Protein AF-A0A0G0TXP6-F1 (afdb_monomer_lite)

Structure (mmCIF, N/CA/C/O backbone):
data_AF-A0A0G0TXP6-F1
#
_entry.id   AF-A0A0G0TXP6-F1
#
loop_
_atom_site.group_PDB
_atom_site.id
_atom_site.type_symbol
_atom_site.label_atom_id
_atom_site.label_alt_id
_atom_site.label_comp_id
_atom_site.label_asym_id
_atom_site.label_entity_id
_atom_site.label_seq_id
_atom_site.pdbx_PDB_ins_code
_atom_site.Cartn_x
_atom_site.Cartn_y
_atom_site.Cartn_z
_atom_site.occupancy
_atom_site.B_iso_or_equiv
_atom_site.auth_seq_id
_atom_site.auth_comp_id
_atom_site.auth_asym_id
_atom_site.auth_atom_id
_atom_site.pdbx_PDB_model_num
ATOM 1 N N . MET A 1 1 ? 97.892 -0.824 -181.820 1.00 40.31 1 MET A N 1
ATOM 2 C CA . MET A 1 1 ? 96.928 0.173 -182.325 1.00 40.31 1 MET A CA 1
ATOM 3 C C . MET A 1 1 ? 97.590 1.520 -182.107 1.00 40.31 1 MET A C 1
ATOM 5 O O . MET A 1 1 ? 97.596 1.991 -180.980 1.00 40.31 1 MET A O 1
ATOM 9 N N . SER A 1 2 ? 98.533 1.865 -182.988 1.00 38.50 2 SER A N 1
ATOM 10 C CA . SER A 1 2 ? 98.312 2.563 -184.277 1.00 38.50 2 SER A CA 1
ATOM 11 C C . SER A 1 2 ? 97.991 4.028 -183.991 1.00 38.50 2 SER A C 1
ATOM 13 O O . SER A 1 2 ? 96.993 4.300 -183.338 1.00 38.50 2 SER A O 1
ATOM 15 N N . GLU A 1 3 ? 98.943 4.923 -184.270 1.00 36.84 3 GLU A N 1
ATOM 16 C CA . GLU A 1 3 ? 98.961 5.780 -185.484 1.00 36.84 3 GLU A CA 1
ATOM 17 C C . GLU A 1 3 ? 98.384 7.160 -185.105 1.00 36.84 3 GLU A C 1
ATOM 19 O O . GLU A 1 3 ? 97.475 7.235 -184.294 1.00 36.84 3 GLU A O 1
ATOM 24 N N . ASP A 1 4 ? 98.842 8.314 -185.573 1.00 36.94 4 ASP A N 1
ATOM 25 C CA . ASP A 1 4 ? 99.885 8.660 -186.525 1.00 36.94 4 ASP A CA 1
ATOM 26 C C . ASP A 1 4 ? 100.219 10.158 -186.353 1.00 36.94 4 ASP A C 1
ATOM 28 O O . ASP A 1 4 ? 99.432 10.915 -185.787 1.00 36.94 4 ASP A O 1
ATOM 32 N N . ASN A 1 5 ? 101.384 10.552 -186.869 1.00 37.25 5 ASN A N 1
ATOM 33 C CA . ASN A 1 5 ? 101.712 11.829 -187.524 1.00 37.25 5 ASN A CA 1
ATOM 34 C C . ASN A 1 5 ? 100.877 13.101 -187.231 1.00 37.25 5 ASN A C 1
ATOM 36 O O . ASN A 1 5 ? 99.706 13.194 -187.577 1.00 37.25 5 ASN A O 1
ATOM 40 N N . ASN A 1 6 ? 101.545 14.207 -186.888 1.00 37.03 6 ASN A N 1
ATOM 41 C CA . ASN A 1 6 ? 102.155 15.070 -187.911 1.00 37.03 6 ASN A CA 1
ATOM 42 C C . ASN A 1 6 ? 102.953 16.206 -187.246 1.00 37.03 6 ASN A C 1
ATOM 44 O O . ASN A 1 6 ? 102.451 16.948 -186.404 1.00 37.03 6 ASN A O 1
ATOM 48 N N . ASN A 1 7 ? 104.222 16.299 -187.625 1.00 46.62 7 ASN A N 1
ATOM 49 C CA . ASN A 1 7 ? 105.245 17.138 -187.026 1.00 46.62 7 ASN A CA 1
ATOM 50 C C . ASN A 1 7 ? 105.332 18.442 -187.830 1.00 46.62 7 ASN A C 1
ATOM 52 O O . ASN A 1 7 ? 105.858 18.458 -188.941 1.00 46.62 7 ASN A O 1
ATOM 56 N N . GLN A 1 8 ? 104.816 19.533 -187.275 1.00 41.03 8 GLN A N 1
ATOM 57 C CA . GLN A 1 8 ? 105.014 20.879 -187.797 1.00 41.03 8 GLN A CA 1
ATOM 58 C C . GLN A 1 8 ? 105.695 21.656 -186.678 1.00 41.03 8 GLN A C 1
ATOM 60 O O . GLN A 1 8 ? 105.033 22.086 -185.743 1.00 41.03 8 GLN A O 1
ATOM 65 N N . ILE A 1 9 ? 107.029 21.713 -186.725 1.00 43.25 9 ILE A N 1
ATOM 66 C CA . ILE A 1 9 ? 107.876 22.435 -185.771 1.00 43.25 9 ILE A CA 1
ATOM 67 C C . ILE A 1 9 ? 107.651 23.931 -186.021 1.00 43.25 9 ILE A C 1
ATOM 69 O O . ILE A 1 9 ? 108.098 24.427 -187.058 1.00 43.25 9 ILE A O 1
ATOM 73 N N . PRO A 1 10 ? 106.952 24.655 -185.132 1.00 48.12 10 PRO A N 1
ATOM 74 C CA . PRO A 1 10 ? 106.865 26.099 -185.200 1.00 48.12 10 PRO A CA 1
ATOM 75 C C . PRO A 1 10 ? 108.124 26.660 -184.537 1.00 48.12 10 PRO A C 1
ATOM 77 O O . PRO A 1 10 ? 108.568 26.179 -183.493 1.00 48.12 10 PRO A O 1
ATOM 80 N N . ASP A 1 11 ? 108.716 27.654 -185.180 1.00 45.41 11 ASP A N 1
ATOM 81 C CA . ASP A 1 11 ? 109.823 28.453 -184.671 1.00 45.41 11 ASP A CA 1
ATOM 82 C C . ASP A 1 11 ? 109.387 29.156 -183.370 1.00 45.41 11 ASP A C 1
ATOM 84 O O . ASP A 1 11 ? 108.748 30.207 -183.404 1.00 45.41 11 ASP A O 1
ATOM 88 N N . PHE A 1 12 ? 109.636 28.508 -182.223 1.00 48.38 12 PHE A N 1
ATOM 89 C CA . PHE A 1 12 ? 109.313 29.051 -180.906 1.00 48.38 12 PHE A CA 1
ATOM 90 C C . PHE A 1 12 ? 110.310 30.157 -180.564 1.00 48.38 12 PHE A C 1
ATOM 92 O O . PHE A 1 12 ? 111.502 29.917 -180.351 1.00 48.38 12 PHE A O 1
ATOM 99 N N . SER A 1 13 ? 109.790 31.376 -180.471 1.00 50.53 13 SER A N 1
ATOM 100 C CA . SER A 1 13 ? 110.533 32.571 -180.084 1.00 50.53 13 SER A CA 1
ATOM 101 C C . SER A 1 13 ? 111.200 32.383 -178.705 1.00 50.53 13 SER A C 1
ATOM 103 O O . SER A 1 13 ? 110.635 31.723 -177.825 1.00 50.53 13 SER A O 1
ATOM 105 N N . PRO A 1 14 ? 112.366 33.008 -178.436 1.00 59.50 14 PRO A N 1
ATOM 106 C CA . PRO A 1 14 ? 113.007 33.019 -177.115 1.00 59.50 14 PRO A CA 1
ATOM 107 C C . PRO A 1 14 ? 112.086 33.413 -175.939 1.00 59.50 14 PRO A C 1
ATOM 109 O O . PRO A 1 14 ? 112.389 33.082 -174.788 1.00 59.50 14 PRO A O 1
ATOM 112 N N . GLU A 1 15 ? 110.958 34.090 -176.190 1.00 57.31 15 GLU A N 1
ATOM 113 C CA . GLU A 1 15 ? 109.939 34.378 -175.169 1.00 57.31 15 GLU A CA 1
ATOM 114 C C . GLU A 1 15 ? 109.100 33.154 -174.757 1.00 57.31 15 GLU A C 1
ATOM 116 O O . GLU A 1 15 ? 108.779 32.996 -173.574 1.00 57.31 15 GLU A O 1
ATOM 121 N N . GLU A 1 16 ? 108.789 32.241 -175.677 1.00 56.91 16 GLU A N 1
ATOM 122 C CA . GLU A 1 16 ? 107.898 31.101 -175.419 1.00 56.91 16 GLU A CA 1
ATOM 123 C C . GLU A 1 16 ? 108.587 30.022 -174.564 1.00 56.91 16 GLU A C 1
ATOM 125 O O . GLU A 1 16 ? 107.994 29.483 -173.622 1.00 56.91 16 GLU A O 1
ATOM 130 N N . LEU A 1 17 ? 109.891 29.809 -174.773 1.00 56.53 17 LEU A N 1
ATOM 131 C CA . LEU A 1 17 ? 110.741 28.947 -173.935 1.00 56.53 17 LEU A CA 1
ATOM 132 C C . LEU A 1 17 ? 110.893 29.475 -172.496 1.00 56.53 17 LEU A C 1
ATOM 134 O O . LEU A 1 17 ? 110.995 28.694 -171.542 1.00 56.53 17 LEU A O 1
ATOM 138 N N . ARG A 1 18 ? 110.854 30.801 -172.305 1.00 60.97 18 ARG A N 1
ATOM 139 C CA . ARG A 1 18 ? 110.857 31.431 -170.972 1.00 60.97 18 ARG A CA 1
ATOM 140 C C . ARG A 1 18 ? 109.526 31.218 -170.244 1.00 60.97 18 ARG A C 1
ATOM 142 O O . ARG A 1 18 ? 109.523 31.001 -169.029 1.00 60.97 18 ARG A O 1
ATOM 149 N N . ASN A 1 19 ? 108.413 31.221 -170.978 1.00 67.69 19 ASN A N 1
ATOM 150 C CA . ASN A 1 19 ? 107.073 31.023 -170.430 1.00 67.69 19 ASN A CA 1
ATOM 151 C C . ASN A 1 19 ? 106.847 29.576 -169.947 1.00 67.69 19 ASN A C 1
ATOM 153 O O . ASN A 1 19 ? 106.379 29.367 -168.829 1.00 67.69 19 ASN A O 1
ATOM 157 N N . ILE A 1 20 ? 107.276 28.566 -170.711 1.00 65.94 20 ILE A N 1
ATOM 158 C CA . ILE A 1 20 ? 107.119 27.148 -170.323 1.00 65.94 20 ILE A CA 1
ATOM 159 C C . ILE A 1 20 ? 107.932 26.807 -169.066 1.00 65.94 20 ILE A C 1
ATOM 161 O O . ILE A 1 20 ? 107.426 26.157 -168.149 1.00 65.94 20 ILE A O 1
ATOM 165 N N . LYS A 1 21 ? 109.173 27.298 -168.955 1.00 66.25 21 LYS A N 1
ATOM 166 C CA . LYS A 1 21 ? 109.998 27.083 -167.752 1.00 66.25 21 LYS A CA 1
ATOM 167 C C . LYS A 1 21 ? 109.402 27.771 -166.516 1.00 66.25 21 LYS A C 1
ATOM 169 O O . LYS A 1 21 ? 109.478 27.235 -165.410 1.00 66.25 21 LYS A O 1
ATOM 174 N N . SER A 1 22 ? 108.764 28.927 -166.710 1.00 71.31 22 SER A N 1
ATOM 175 C CA . SER A 1 22 ? 107.988 29.619 -165.673 1.00 71.31 22 SER A CA 1
ATOM 176 C C . SER A 1 22 ? 106.759 28.806 -165.242 1.00 71.31 22 SER A C 1
ATOM 178 O O . SER A 1 22 ? 106.511 28.658 -164.046 1.00 71.31 22 SER A O 1
ATOM 180 N N . GLN A 1 23 ? 106.034 28.202 -166.190 1.00 70.94 23 GLN A N 1
ATOM 181 C CA . GLN A 1 23 ? 104.882 27.339 -165.905 1.00 70.94 23 GLN A CA 1
ATOM 182 C C . GLN A 1 23 ? 105.269 26.052 -165.163 1.00 70.94 23 GLN A C 1
ATOM 184 O O . GLN A 1 23 ? 104.605 25.695 -164.194 1.00 70.94 23 GLN A O 1
ATOM 189 N N . TYR A 1 24 ? 106.371 25.393 -165.538 1.00 75.69 24 TYR A N 1
ATOM 190 C CA . TYR A 1 24 ? 106.866 24.204 -164.833 1.00 75.69 24 TYR A CA 1
ATOM 191 C C . TYR A 1 24 ? 107.266 24.515 -163.385 1.00 75.69 24 TYR A C 1
ATOM 193 O O . TYR A 1 24 ? 106.887 23.796 -162.462 1.00 75.69 24 TYR A O 1
ATOM 201 N N . ASN A 1 25 ? 107.982 25.622 -163.161 1.00 72.25 25 ASN A N 1
ATOM 202 C CA . ASN A 1 25 ? 108.355 26.033 -161.807 1.00 72.25 25 ASN A CA 1
ATOM 203 C C . ASN A 1 25 ? 107.128 26.404 -160.961 1.00 72.25 25 ASN A C 1
ATOM 205 O O . ASN A 1 25 ? 107.095 26.074 -159.778 1.00 72.25 25 ASN A O 1
ATOM 209 N N . LYS A 1 26 ? 106.091 27.009 -161.562 1.00 74.38 26 LYS A N 1
ATOM 210 C CA . LYS A 1 26 ? 104.794 27.221 -160.897 1.00 74.38 26 LYS A CA 1
ATOM 211 C C . LYS A 1 26 ? 104.100 25.901 -160.558 1.00 74.38 26 LYS A C 1
ATOM 213 O O . LYS A 1 26 ? 103.610 25.755 -159.447 1.00 74.38 26 LYS A O 1
ATOM 218 N N . ALA A 1 27 ? 104.076 24.936 -161.477 1.00 72.44 27 ALA A N 1
ATOM 219 C CA . ALA A 1 27 ? 103.464 23.629 -161.239 1.00 72.44 27 ALA A CA 1
ATOM 220 C C . ALA A 1 27 ? 104.184 22.848 -160.126 1.00 72.44 27 ALA A C 1
ATOM 222 O O . ALA A 1 27 ? 103.530 22.239 -159.282 1.00 72.44 27 ALA A O 1
ATOM 223 N N . LYS A 1 28 ? 105.520 22.916 -160.073 1.00 75.56 28 LYS A N 1
ATOM 224 C CA . LYS A 1 28 ? 106.319 22.302 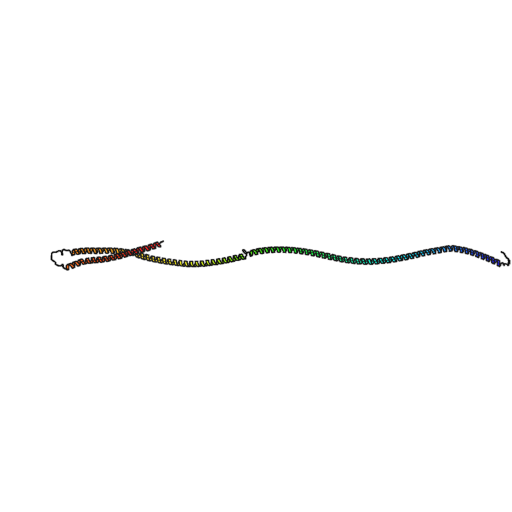-159.005 1.00 75.56 28 LYS A CA 1
ATOM 225 C C . LYS A 1 28 ? 106.055 22.947 -157.639 1.00 75.56 28 LYS A C 1
ATOM 227 O O . LYS A 1 28 ? 105.837 22.225 -156.672 1.00 75.56 28 LYS A O 1
ATOM 232 N N . ASP A 1 29 ? 106.015 24.278 -157.573 1.00 79.19 29 ASP A N 1
ATOM 233 C CA . ASP A 1 29 ? 105.664 25.025 -156.354 1.00 79.19 29 ASP A CA 1
ATOM 234 C C . ASP A 1 29 ? 104.233 24.705 -155.882 1.00 79.19 29 ASP A C 1
ATOM 236 O O . ASP A 1 29 ? 103.984 24.526 -154.691 1.00 79.19 29 ASP A O 1
ATOM 240 N N . ILE A 1 30 ? 103.288 24.543 -156.814 1.00 77.12 30 ILE A N 1
ATOM 241 C CA . ILE A 1 30 ? 101.925 24.092 -156.506 1.00 77.12 30 ILE A CA 1
ATOM 242 C C . ILE A 1 30 ? 101.933 22.668 -155.936 1.00 77.12 30 ILE A C 1
ATOM 244 O O . ILE A 1 30 ? 101.259 22.420 -154.940 1.00 77.12 30 ILE A O 1
ATOM 248 N N . LEU A 1 31 ? 102.697 21.739 -156.515 1.00 77.50 31 LEU A N 1
ATOM 249 C CA . LEU A 1 31 ? 102.767 20.357 -156.035 1.00 77.50 31 LEU A CA 1
ATOM 250 C C . LEU A 1 31 ? 103.407 20.256 -154.641 1.00 77.50 31 LEU A C 1
ATOM 252 O O . LEU A 1 31 ? 102.919 19.508 -153.793 1.00 77.50 31 LEU A O 1
ATOM 256 N N . GLU A 1 32 ? 104.455 21.039 -154.372 1.00 75.62 32 GLU A N 1
ATOM 257 C CA . GLU A 1 32 ? 105.038 21.160 -153.029 1.00 75.62 32 GLU A CA 1
ATOM 258 C C . GLU A 1 32 ? 104.031 21.754 -152.036 1.00 75.62 32 GLU A C 1
ATOM 260 O O . GLU A 1 32 ? 103.878 21.227 -150.933 1.00 75.62 32 GLU A O 1
ATOM 265 N N . LYS A 1 33 ? 103.270 22.782 -152.432 1.00 81.25 33 LYS A N 1
ATOM 266 C CA . LYS A 1 33 ? 102.189 23.347 -151.607 1.00 81.25 33 LYS A CA 1
ATOM 267 C C . LYS A 1 33 ? 101.068 22.348 -151.341 1.00 81.25 33 LYS A C 1
ATOM 269 O O . LYS A 1 33 ? 100.587 22.294 -150.213 1.00 81.25 33 LYS A O 1
ATOM 274 N N . ILE A 1 34 ? 100.671 21.553 -152.335 1.00 78.62 34 ILE A N 1
ATOM 275 C CA . ILE A 1 34 ? 99.664 20.490 -152.191 1.00 78.62 34 ILE A CA 1
ATOM 276 C C . ILE A 1 34 ? 100.171 19.418 -151.229 1.00 78.62 34 ILE A C 1
ATOM 278 O O . ILE A 1 34 ? 99.451 19.039 -150.312 1.00 78.62 34 ILE A O 1
ATOM 282 N N . SER A 1 35 ? 101.423 18.989 -151.376 1.00 76.81 35 SER A N 1
ATOM 283 C CA . SER A 1 35 ? 102.026 17.981 -150.498 1.00 76.81 35 SER A CA 1
ATOM 284 C C . SER A 1 35 ? 102.134 18.493 -149.056 1.00 76.81 35 SER A C 1
ATOM 286 O O . SER A 1 35 ? 101.772 17.796 -148.111 1.00 76.81 35 SER A O 1
ATOM 288 N N . ALA A 1 36 ? 102.541 19.752 -148.866 1.00 77.94 36 ALA A N 1
ATOM 289 C CA . ALA A 1 36 ? 102.579 20.393 -147.553 1.00 77.94 36 ALA A CA 1
ATOM 290 C C . ALA A 1 36 ? 101.176 20.585 -146.944 1.00 77.94 36 ALA A C 1
ATOM 292 O O . ALA A 1 36 ? 101.003 20.461 -145.730 1.00 77.94 36 ALA A O 1
ATOM 293 N N . LEU A 1 37 ? 100.167 20.879 -147.769 1.00 80.50 37 LEU A N 1
ATOM 294 C CA . LEU A 1 37 ? 98.765 20.946 -147.356 1.00 80.50 37 LEU A CA 1
ATOM 295 C C . LEU A 1 37 ? 98.222 19.574 -146.970 1.00 80.50 37 LEU A C 1
ATOM 297 O O . LEU A 1 37 ? 97.498 19.490 -145.986 1.00 80.50 37 LEU A O 1
ATOM 301 N N . GLN A 1 38 ? 98.594 18.517 -147.689 1.00 82.69 38 GLN A N 1
ATOM 302 C CA . GLN A 1 38 ? 98.189 17.154 -147.375 1.00 82.69 38 GLN A CA 1
ATOM 303 C C . GLN A 1 38 ? 98.774 16.702 -146.036 1.00 82.69 38 GLN A C 1
ATOM 305 O O . GLN A 1 38 ? 98.028 16.240 -145.180 1.00 82.69 38 GLN A O 1
ATOM 310 N N . VAL A 1 39 ? 100.060 16.961 -145.786 1.00 82.50 39 VAL A N 1
ATOM 311 C CA . VAL A 1 39 ? 100.676 16.700 -144.474 1.00 82.50 39 VAL A CA 1
ATOM 312 C C . VAL A 1 39 ? 99.982 17.504 -143.366 1.00 82.50 39 VAL A C 1
ATOM 314 O O . VAL A 1 39 ? 99.698 16.971 -142.296 1.00 82.50 39 VAL A O 1
ATOM 317 N N . LYS A 1 40 ? 99.653 18.782 -143.609 1.00 82.44 40 LYS A N 1
ATOM 318 C CA . LYS A 1 40 ? 98.886 19.600 -142.649 1.00 82.44 40 LYS A CA 1
ATOM 319 C C . LYS A 1 40 ? 97.468 19.077 -142.433 1.00 82.44 40 LYS A C 1
ATOM 321 O O . LYS A 1 40 ? 96.980 19.133 -141.307 1.00 82.44 40 LYS A O 1
ATOM 326 N N . PHE A 1 41 ? 96.808 18.586 -143.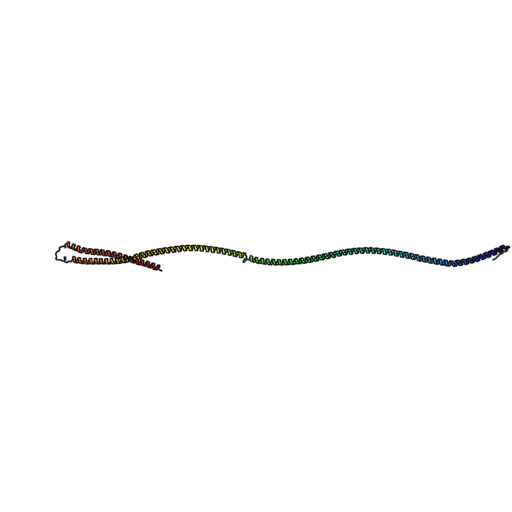475 1.00 82.69 41 PHE A N 1
ATOM 327 C CA . PHE A 1 41 ? 95.477 17.998 -143.396 1.00 82.69 41 PHE A CA 1
ATOM 328 C C . PHE A 1 41 ? 95.510 16.704 -142.586 1.00 82.69 41 PHE A C 1
ATOM 330 O O . PHE A 1 41 ? 94.736 16.575 -141.647 1.00 82.69 41 PHE A O 1
ATOM 337 N N . GLU A 1 42 ? 96.457 15.809 -142.862 1.00 82.44 42 GLU A N 1
ATOM 338 C CA . GLU A 1 42 ? 96.653 14.565 -142.113 1.00 82.44 42 GLU A CA 1
ATOM 339 C C . GLU A 1 42 ? 97.013 14.843 -140.645 1.00 82.44 42 GLU A C 1
ATOM 341 O O . GLU A 1 42 ? 96.436 14.232 -139.750 1.00 82.44 42 GLU A O 1
ATOM 346 N N . ALA A 1 43 ? 97.867 15.834 -140.361 1.00 81.62 43 ALA A N 1
ATOM 347 C CA . ALA A 1 43 ? 98.165 16.268 -138.991 1.00 81.62 43 ALA A CA 1
ATOM 348 C C . ALA A 1 43 ? 96.938 16.877 -138.280 1.00 81.62 43 ALA A C 1
ATOM 350 O O . ALA A 1 43 ? 96.706 16.646 -137.090 1.00 81.62 43 ALA A O 1
ATOM 351 N N . THR A 1 44 ? 96.111 17.633 -139.005 1.00 80.69 44 THR A N 1
ATOM 352 C CA . THR A 1 44 ? 94.852 18.179 -138.474 1.00 80.69 44 THR A CA 1
ATOM 353 C C . THR A 1 44 ? 93.837 17.061 -138.232 1.00 80.69 44 THR A C 1
ATOM 355 O O . THR A 1 44 ? 93.176 17.036 -137.201 1.00 80.69 44 THR A O 1
ATOM 358 N N . GLN A 1 45 ? 93.748 16.081 -139.127 1.00 83.19 45 GLN A N 1
ATOM 359 C CA . GLN A 1 45 ? 92.872 14.923 -138.987 1.00 83.19 45 GLN A CA 1
ATOM 360 C C . GLN A 1 45 ? 93.307 14.043 -137.807 1.00 83.19 45 GLN A C 1
ATOM 362 O O . GLN A 1 45 ? 92.475 13.673 -136.980 1.00 83.19 45 GLN A O 1
ATOM 367 N N . ALA A 1 46 ? 94.612 13.803 -137.657 1.00 80.75 46 ALA A N 1
ATOM 368 C CA . ALA A 1 46 ? 95.197 13.063 -136.541 1.00 80.75 46 ALA A CA 1
ATOM 369 C C . ALA A 1 46 ? 94.970 13.741 -135.177 1.00 80.75 46 ALA A C 1
ATOM 371 O O . ALA A 1 46 ? 94.923 13.057 -134.159 1.00 80.75 46 ALA A O 1
ATOM 372 N N . THR A 1 47 ? 94.791 15.067 -135.138 1.00 83.44 47 THR A N 1
ATOM 373 C CA . THR A 1 47 ? 94.438 15.808 -133.910 1.00 83.44 47 THR A CA 1
ATOM 374 C C . THR A 1 47 ? 92.928 15.954 -133.699 1.00 83.44 47 THR A C 1
ATOM 376 O O . THR A 1 47 ? 92.483 16.109 -132.560 1.00 83.44 47 THR A O 1
ATOM 379 N N . LEU A 1 48 ? 92.122 15.871 -134.761 1.00 84.06 48 LEU A N 1
ATOM 380 C CA . LEU A 1 48 ? 90.664 15.989 -134.695 1.00 84.06 48 LEU A CA 1
ATOM 381 C C . LEU A 1 48 ? 89.987 14.691 -134.237 1.00 84.06 48 LEU A C 1
ATOM 383 O O . LEU A 1 48 ? 89.087 14.749 -133.405 1.00 84.06 48 LEU A O 1
ATOM 387 N N . VAL A 1 49 ? 90.442 13.531 -134.720 1.00 83.44 49 VAL A N 1
ATOM 388 C CA . VAL A 1 49 ? 89.913 12.210 -134.323 1.00 83.44 49 VAL A CA 1
ATOM 389 C C . VAL A 1 49 ? 89.944 11.984 -132.799 1.00 83.44 49 VAL A C 1
ATOM 391 O O . VAL A 1 49 ? 88.903 11.652 -132.234 1.00 83.44 49 VAL A O 1
ATOM 394 N N . PRO A 1 50 ? 91.061 12.206 -132.074 1.00 85.44 50 PRO A N 1
ATOM 395 C CA . PRO A 1 50 ? 91.070 12.044 -130.620 1.00 85.44 50 PRO A CA 1
ATOM 396 C C . PRO A 1 50 ? 90.156 13.051 -129.908 1.00 85.44 50 PRO A C 1
ATOM 398 O O . PRO A 1 50 ? 89.515 12.683 -128.927 1.00 85.44 50 PRO A O 1
ATOM 401 N N . LYS A 1 51 ? 90.019 14.282 -130.426 1.00 86.38 51 LYS A N 1
ATOM 402 C CA . LYS A 1 51 ? 89.062 15.270 -129.899 1.00 86.38 51 LYS A CA 1
ATOM 403 C C . LYS A 1 51 ? 87.608 14.841 -130.114 1.00 86.38 51 LYS A C 1
ATOM 405 O O . LYS A 1 51 ? 86.784 15.063 -129.235 1.00 86.38 51 LYS A O 1
ATOM 410 N N . GLN A 1 52 ? 87.283 14.222 -131.250 1.00 84.69 52 GLN A N 1
ATOM 411 C CA . GLN A 1 52 ? 85.952 13.657 -131.503 1.00 84.69 52 GLN A CA 1
ATOM 412 C C . GLN A 1 52 ? 85.639 12.519 -130.527 1.00 84.69 52 GLN A C 1
ATOM 414 O O . GLN A 1 52 ? 84.579 12.536 -129.908 1.00 84.69 52 GLN A O 1
ATOM 419 N N . ASN A 1 53 ? 86.588 11.603 -130.312 1.00 87.00 53 ASN A N 1
ATOM 420 C CA . ASN A 1 53 ? 86.438 10.517 -129.339 1.00 87.00 53 ASN A CA 1
ATOM 421 C C . ASN A 1 53 ? 86.279 11.047 -127.901 1.00 87.00 53 ASN A C 1
ATOM 423 O O . ASN A 1 53 ? 85.503 10.505 -127.117 1.00 87.00 53 ASN A O 1
ATOM 427 N N . GLU A 1 54 ? 86.992 12.118 -127.542 1.00 87.25 54 GLU A N 1
ATOM 428 C CA . GLU A 1 54 ? 86.868 12.772 -126.235 1.00 87.25 54 GLU A CA 1
ATOM 429 C C . GLU A 1 54 ? 85.496 13.444 -126.061 1.00 87.25 54 GLU A C 1
ATOM 431 O O . GLU A 1 54 ? 84.864 13.281 -125.019 1.00 87.25 54 GLU A O 1
ATOM 436 N N . ILE A 1 55 ? 84.989 14.127 -127.095 1.00 87.62 55 ILE A N 1
ATOM 437 C CA . ILE A 1 55 ? 83.636 14.708 -127.102 1.00 87.62 55 ILE A CA 1
ATOM 438 C C . ILE A 1 55 ? 82.569 13.617 -126.971 1.00 87.62 55 ILE A C 1
ATOM 440 O O . ILE A 1 55 ? 81.616 13.787 -126.212 1.00 87.62 55 ILE A O 1
ATOM 444 N N . GLU A 1 56 ? 82.719 12.496 -127.675 1.00 88.88 56 GLU A N 1
ATOM 445 C CA . GLU A 1 56 ? 81.787 11.371 -127.584 1.00 88.88 56 GLU A CA 1
ATOM 446 C C . GLU A 1 56 ? 81.801 10.742 -126.187 1.00 88.88 56 GLU A C 1
ATOM 448 O O . GLU A 1 56 ? 80.741 10.506 -125.605 1.00 88.88 56 GLU A O 1
ATOM 453 N N . LYS A 1 57 ? 82.989 10.573 -125.592 1.00 90.81 57 LYS A N 1
ATOM 454 C CA . LYS A 1 57 ? 83.131 10.128 -124.202 1.00 90.81 57 LYS A CA 1
ATOM 455 C C . LYS A 1 57 ? 82.437 11.085 -123.230 1.00 90.81 57 LYS A C 1
ATOM 457 O O . LYS A 1 57 ? 81.638 10.639 -122.416 1.00 90.81 57 LYS A O 1
ATOM 462 N N . ILE A 1 58 ? 82.678 12.392 -123.350 1.00 91.31 58 ILE A N 1
ATOM 463 C CA . ILE A 1 58 ? 82.018 13.412 -122.519 1.00 91.31 58 ILE A CA 1
ATOM 464 C C . ILE A 1 58 ? 80.497 13.372 -122.709 1.00 91.31 58 ILE A C 1
ATOM 466 O O . ILE A 1 58 ? 79.755 13.494 -121.737 1.00 91.31 58 ILE A O 1
ATOM 470 N N . SER A 1 59 ? 80.016 13.193 -123.942 1.00 90.62 59 SER A N 1
ATOM 471 C CA . SER A 1 59 ? 78.585 13.093 -124.237 1.00 90.62 59 SER A CA 1
ATOM 472 C C . SER A 1 59 ? 77.953 11.866 -123.578 1.00 90.62 59 SER A C 1
ATOM 474 O O . SER A 1 59 ? 76.865 11.971 -123.008 1.00 90.62 59 SER A O 1
ATOM 476 N N . ASN A 1 60 ? 78.643 10.726 -123.605 1.00 92.00 60 ASN A N 1
ATOM 477 C CA . ASN A 1 60 ? 78.185 9.500 -122.961 1.00 92.00 60 ASN A CA 1
ATOM 478 C C . ASN A 1 60 ? 78.193 9.627 -121.430 1.00 92.00 60 ASN A C 1
ATOM 480 O O . ASN A 1 60 ? 77.163 9.356 -120.814 1.00 92.00 60 ASN A O 1
ATOM 484 N N . ASP A 1 61 ? 79.263 10.160 -120.831 1.00 93.38 61 ASP A N 1
ATOM 485 C CA . ASP A 1 61 ? 79.328 10.456 -119.391 1.00 93.38 61 ASP A CA 1
ATOM 486 C C . ASP A 1 61 ? 78.219 11.440 -118.970 1.00 93.38 61 ASP A C 1
ATOM 488 O O . ASP A 1 61 ? 77.610 11.298 -117.910 1.00 93.38 61 ASP A O 1
ATOM 492 N N . ALA A 1 62 ? 77.922 12.448 -119.798 1.00 92.00 62 ALA A N 1
ATOM 493 C CA . ALA A 1 62 ? 76.854 13.408 -119.534 1.00 92.00 62 ALA A CA 1
ATOM 494 C C . ALA A 1 62 ? 75.464 12.757 -119.584 1.00 92.00 62 ALA A C 1
ATOM 496 O O . ALA A 1 62 ? 74.625 13.071 -118.741 1.00 92.00 62 ALA A O 1
ATOM 497 N N . ARG A 1 63 ? 75.216 11.837 -120.529 1.00 92.25 63 ARG A N 1
ATOM 498 C CA . ARG A 1 63 ? 73.965 11.059 -120.586 1.00 92.25 63 ARG A CA 1
ATOM 499 C C . ARG A 1 63 ? 73.813 10.142 -119.379 1.00 92.25 63 ARG A C 1
ATOM 501 O O . ARG A 1 63 ? 72.724 10.071 -118.820 1.00 92.25 63 ARG A O 1
ATOM 508 N N . GLU A 1 64 ? 74.886 9.476 -118.961 1.00 93.38 64 GLU A N 1
ATOM 509 C CA . GLU A 1 64 ? 74.870 8.627 -117.768 1.00 93.38 64 GLU A CA 1
ATOM 510 C C . GLU A 1 64 ? 74.574 9.456 -116.512 1.00 93.38 64 GLU A C 1
ATOM 512 O O . GLU A 1 64 ? 73.667 9.123 -115.750 1.00 93.38 64 GLU A O 1
ATOM 517 N N . ARG A 1 65 ? 75.253 10.599 -116.345 1.00 93.81 65 ARG A N 1
ATOM 518 C CA . ARG A 1 65 ? 74.985 11.549 -115.252 1.00 93.81 65 ARG A CA 1
ATOM 519 C C . ARG A 1 65 ? 73.564 12.106 -115.289 1.00 93.81 65 ARG A C 1
ATOM 521 O O . ARG A 1 65 ? 72.958 12.282 -114.240 1.00 93.81 65 ARG A O 1
ATOM 528 N N . LEU A 1 66 ? 73.014 12.384 -116.470 1.00 94.31 66 LEU A N 1
ATOM 529 C CA . LEU A 1 66 ? 71.614 12.792 -116.605 1.00 94.31 66 LEU A CA 1
ATOM 530 C C . LEU A 1 66 ? 70.680 11.678 -116.110 1.00 94.31 66 LEU A C 1
ATOM 532 O O . LEU A 1 66 ? 69.740 11.955 -115.371 1.00 94.31 66 LEU A O 1
ATOM 536 N N . GLY A 1 67 ? 70.967 10.424 -116.472 1.00 93.12 67 GLY A N 1
ATOM 537 C CA . GLY A 1 67 ? 70.225 9.258 -115.999 1.00 93.12 67 GLY A CA 1
ATOM 538 C C . GLY A 1 67 ? 70.271 9.106 -114.477 1.00 93.12 67 GLY A C 1
ATOM 539 O O . GLY A 1 67 ? 69.232 8.899 -113.853 1.00 93.12 67 GLY A O 1
ATOM 540 N N . THR A 1 68 ? 71.44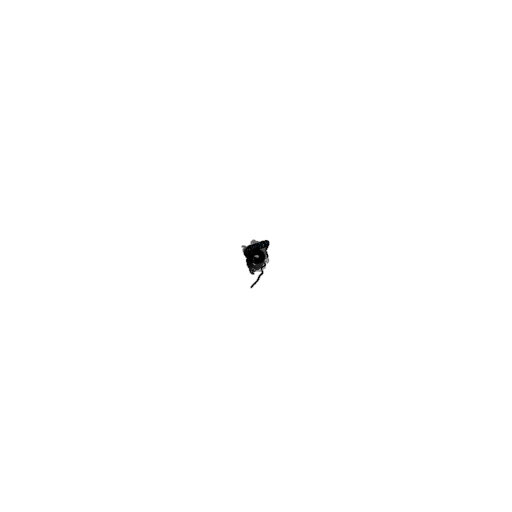3 9.271 -113.854 1.00 94.81 68 THR A N 1
ATOM 541 C CA . THR A 1 68 ? 71.562 9.211 -112.386 1.00 94.81 68 THR A CA 1
ATOM 542 C C . THR A 1 68 ? 70.857 10.376 -111.694 1.00 94.81 68 THR A C 1
ATOM 544 O O . THR A 1 68 ? 70.222 10.161 -110.663 1.00 94.81 68 THR A O 1
ATOM 547 N N . ILE A 1 69 ? 70.896 11.583 -112.268 1.00 94.62 69 ILE A N 1
ATOM 548 C CA . ILE A 1 69 ? 70.155 12.749 -111.763 1.00 94.62 69 ILE A CA 1
ATOM 549 C C . ILE A 1 69 ? 68.643 12.518 -111.848 1.00 94.62 69 ILE A C 1
ATOM 551 O O . ILE A 1 69 ? 67.934 12.823 -110.890 1.00 94.62 69 ILE A O 1
ATOM 555 N N . GLU A 1 70 ? 68.135 11.970 -112.955 1.00 93.62 70 GLU A N 1
ATOM 556 C CA . GLU A 1 70 ? 66.699 11.713 -113.104 1.00 93.62 70 GLU A CA 1
ATOM 557 C C . GLU A 1 70 ? 66.226 10.616 -112.140 1.00 93.62 70 GLU A C 1
ATOM 559 O O . GLU A 1 70 ? 65.178 10.762 -111.511 1.00 93.62 70 GLU A O 1
ATOM 564 N N . ASN A 1 71 ? 67.032 9.570 -111.930 1.00 94.62 71 ASN A N 1
ATOM 565 C CA . ASN A 1 71 ? 66.758 8.560 -110.905 1.00 94.62 71 ASN A CA 1
ATOM 566 C C . ASN A 1 71 ? 66.742 9.178 -109.498 1.00 94.62 71 ASN A C 1
ATOM 568 O O . ASN A 1 71 ? 65.765 9.012 -108.777 1.00 94.62 71 ASN A O 1
ATOM 572 N N . ALA A 1 72 ? 67.751 9.979 -109.137 1.00 94.38 72 ALA A N 1
ATOM 573 C CA . ALA A 1 72 ? 67.805 10.653 -107.837 1.00 94.38 72 ALA A CA 1
ATOM 574 C C . ALA A 1 72 ? 66.629 11.623 -107.619 1.00 94.38 72 ALA A C 1
ATOM 576 O O . ALA A 1 72 ? 66.120 11.761 -106.506 1.00 94.38 72 ALA A O 1
ATOM 577 N N . LYS A 1 73 ? 66.166 12.294 -108.680 1.00 95.00 73 LYS A N 1
ATOM 578 C CA . LYS A 1 73 ? 64.967 13.140 -108.656 1.00 95.00 73 LYS A CA 1
ATOM 579 C C . LYS A 1 73 ? 63.705 12.314 -108.395 1.00 95.00 73 LYS A C 1
ATOM 581 O O . LYS A 1 73 ? 62.881 12.736 -107.585 1.00 95.00 73 LYS A O 1
ATOM 586 N N . ASN A 1 74 ? 63.564 11.155 -109.038 1.00 95.00 74 ASN A N 1
ATOM 587 C CA . ASN A 1 74 ? 62.436 10.245 -108.820 1.00 95.00 74 ASN A CA 1
ATOM 588 C C . ASN A 1 74 ? 62.450 9.640 -107.403 1.00 95.00 74 ASN A C 1
ATOM 590 O O . ASN A 1 74 ? 61.409 9.608 -106.741 1.00 95.00 74 ASN A O 1
ATOM 594 N N . ASP A 1 75 ? 63.620 9.242 -106.900 1.00 95.50 75 ASP A N 1
ATOM 595 C CA . ASP A 1 75 ? 63.793 8.745 -105.529 1.00 95.50 75 ASP A CA 1
ATOM 596 C C . ASP A 1 75 ? 63.458 9.834 -104.501 1.00 95.50 75 ASP A C 1
ATOM 598 O O . ASP A 1 75 ? 62.714 9.596 -103.551 1.00 95.50 75 ASP A O 1
ATOM 602 N N . SER A 1 76 ? 63.933 11.064 -104.725 1.00 95.38 76 SER A N 1
ATOM 603 C CA . SER A 1 76 ? 63.614 12.219 -103.879 1.00 95.38 76 SER A CA 1
ATOM 604 C C . SER A 1 76 ? 62.116 12.535 -103.882 1.00 95.38 76 SER A C 1
ATOM 606 O O . SER A 1 76 ? 61.530 12.763 -102.824 1.00 95.38 76 SER A O 1
ATOM 608 N N . ALA A 1 77 ? 61.456 12.478 -105.045 1.00 95.00 77 ALA A N 1
ATOM 609 C CA . ALA A 1 77 ? 60.007 12.649 -105.138 1.00 95.00 77 ALA A CA 1
ATOM 610 C C . ALA A 1 77 ? 59.248 11.573 -104.339 1.00 95.00 77 ALA A C 1
ATOM 612 O O . ALA A 1 77 ? 58.286 11.894 -103.638 1.00 95.00 77 ALA A O 1
ATOM 613 N N . THR A 1 78 ? 59.714 10.322 -104.393 1.00 95.88 78 THR A N 1
ATOM 614 C CA . THR A 1 78 ? 59.156 9.206 -103.613 1.00 95.88 78 THR A CA 1
ATOM 615 C C . THR A 1 78 ? 59.342 9.436 -102.113 1.00 95.88 78 THR A C 1
ATOM 617 O O . THR A 1 78 ? 58.376 9.381 -101.354 1.00 95.88 78 THR A O 1
ATOM 620 N N . PHE A 1 79 ? 60.550 9.798 -101.683 1.00 96.00 79 PHE A N 1
ATOM 621 C CA . PHE A 1 79 ? 60.857 10.092 -100.283 1.00 96.00 79 PHE A CA 1
ATOM 622 C C . PHE A 1 79 ? 60.031 11.266 -99.729 1.00 96.00 79 PHE A C 1
ATOM 624 O O . PHE A 1 79 ? 59.509 11.200 -98.617 1.00 96.00 79 PHE A O 1
ATOM 631 N N . VAL A 1 80 ? 59.841 12.332 -100.515 1.00 96.06 80 VAL A N 1
ATOM 632 C CA . VAL A 1 80 ? 58.973 13.463 -100.143 1.00 96.06 80 VAL A CA 1
ATOM 633 C C . VAL A 1 80 ? 57.517 13.017 -99.978 1.00 96.06 80 VAL A C 1
ATOM 635 O O . VAL A 1 80 ? 56.847 13.454 -99.039 1.00 96.06 80 VAL A O 1
ATOM 638 N N . ALA A 1 81 ? 57.020 12.134 -100.849 1.00 95.44 81 ALA A N 1
ATOM 639 C CA . ALA A 1 81 ? 55.676 11.578 -100.720 1.00 95.44 81 ALA A CA 1
ATOM 640 C C . ALA A 1 81 ? 55.524 10.734 -99.440 1.00 95.44 81 ALA A C 1
ATOM 642 O O . ALA A 1 81 ? 54.527 10.875 -98.727 1.00 95.44 81 ALA A O 1
ATOM 643 N N . GLU A 1 82 ? 56.528 9.920 -99.097 1.00 96.88 82 GLU A N 1
ATOM 644 C CA . GLU A 1 82 ? 56.556 9.154 -97.845 1.00 96.88 82 GLU A CA 1
ATOM 645 C C . GLU A 1 82 ? 56.579 10.059 -96.608 1.00 96.88 82 GLU A C 1
ATOM 647 O O . GLU A 1 82 ? 55.798 9.840 -95.679 1.00 96.88 82 GLU A O 1
ATOM 652 N N . ILE A 1 83 ? 57.410 11.112 -96.607 1.00 96.56 83 ILE A N 1
ATOM 653 C CA . ILE A 1 83 ? 57.436 12.119 -95.535 1.00 96.56 83 ILE A CA 1
ATOM 654 C C . ILE A 1 83 ? 56.056 12.743 -95.362 1.00 96.56 83 ILE A C 1
ATOM 656 O O . ILE A 1 83 ? 55.576 12.852 -94.234 1.00 96.56 83 ILE A O 1
ATOM 660 N N . LYS A 1 84 ? 55.402 13.135 -96.460 1.00 96.44 84 LYS A N 1
ATOM 661 C CA . LYS A 1 84 ? 54.072 13.746 -96.409 1.00 96.44 84 LYS A CA 1
ATOM 662 C C . LYS A 1 84 ? 53.041 12.792 -95.801 1.00 96.44 84 LYS A C 1
ATOM 664 O O . LYS A 1 84 ? 52.329 13.180 -94.881 1.00 96.44 84 LYS A O 1
ATOM 669 N N . SER A 1 85 ? 53.025 11.535 -96.244 1.00 96.56 85 SER A N 1
ATOM 670 C CA . SER A 1 85 ? 52.160 10.493 -95.675 1.00 96.56 85 SER A CA 1
ATOM 671 C C . SER A 1 85 ? 52.431 10.275 -94.178 1.00 96.56 85 SER A C 1
ATOM 673 O O . SER A 1 85 ? 51.503 10.167 -93.376 1.00 96.56 85 SER A O 1
ATOM 675 N N . ASN A 1 86 ? 53.698 10.233 -93.762 1.00 96.62 86 ASN A N 1
ATOM 676 C CA . ASN A 1 86 ? 54.053 10.056 -92.354 1.00 96.62 86 ASN A CA 1
ATOM 677 C C . ASN A 1 86 ? 53.685 11.279 -91.502 1.00 96.62 86 ASN A C 1
ATOM 679 O O . ASN A 1 86 ? 53.254 11.110 -90.362 1.00 96.62 86 ASN A O 1
ATOM 683 N N . LEU A 1 87 ? 53.795 12.491 -92.052 1.00 96.38 87 LEU A N 1
ATOM 684 C CA . LEU A 1 87 ? 53.349 13.719 -91.399 1.00 96.38 87 LEU A CA 1
ATOM 685 C C . LEU A 1 87 ? 51.831 13.709 -91.176 1.00 96.38 87 LEU A C 1
ATOM 687 O O . LEU A 1 87 ? 51.380 14.013 -90.074 1.00 96.38 87 LEU A O 1
ATOM 691 N N . GLU A 1 88 ? 51.053 13.301 -92.181 1.00 96.75 88 GLU A N 1
ATOM 692 C CA . GLU A 1 88 ? 49.594 13.156 -92.072 1.00 96.75 88 GLU A CA 1
ATOM 693 C C . GLU A 1 88 ? 49.212 12.125 -90.993 1.00 96.75 88 GLU A C 1
ATOM 695 O O . GLU A 1 88 ? 48.340 12.380 -90.157 1.00 96.75 88 GLU A O 1
ATOM 700 N N . LYS A 1 89 ? 49.918 10.987 -90.933 1.00 97.06 89 LYS A N 1
ATOM 701 C CA . LYS A 1 89 ? 49.734 9.987 -89.865 1.00 97.06 89 LYS A CA 1
ATOM 702 C C . LYS A 1 89 ? 50.069 10.551 -88.484 1.00 97.06 89 LYS A C 1
ATOM 704 O O . LYS A 1 89 ? 49.288 10.368 -87.554 1.00 97.06 89 LYS A O 1
ATOM 709 N N . ALA A 1 90 ? 51.189 11.262 -88.346 1.00 96.38 90 ALA A N 1
ATOM 710 C CA . ALA A 1 90 ? 51.591 11.874 -87.081 1.00 96.38 90 ALA A CA 1
ATOM 711 C C . ALA A 1 90 ? 50.565 12.912 -86.600 1.00 96.38 90 ALA A C 1
ATOM 713 O O . ALA A 1 90 ? 50.204 12.917 -85.426 1.00 96.38 90 ALA A O 1
ATOM 714 N N . GLN A 1 91 ? 50.035 13.739 -87.505 1.00 96.44 91 GLN A N 1
ATOM 715 C CA . GLN A 1 91 ? 48.965 14.695 -87.201 1.00 96.44 91 GLN A CA 1
ATOM 716 C C . GLN A 1 91 ? 47.683 13.997 -86.725 1.00 96.44 91 GLN A C 1
ATOM 718 O O . GLN A 1 91 ? 47.051 14.442 -85.763 1.00 96.44 91 GLN A O 1
ATOM 723 N N . SER A 1 92 ? 47.320 12.875 -87.353 1.00 96.62 92 SER A N 1
ATOM 724 C CA . SER A 1 92 ? 46.191 12.054 -86.909 1.00 96.62 92 SER A CA 1
ATOM 725 C C . SER A 1 92 ? 46.415 11.494 -85.499 1.00 96.62 92 SER A C 1
ATOM 727 O O . SER A 1 92 ? 45.535 11.618 -84.647 1.00 96.62 92 SER A O 1
ATOM 729 N N . SER A 1 93 ? 47.604 10.957 -85.209 1.00 96.88 93 SER A N 1
ATOM 730 C CA . SER A 1 93 ? 47.950 10.465 -83.870 1.00 96.88 93 SER A CA 1
ATOM 731 C C . SER A 1 93 ? 47.953 11.572 -82.813 1.00 96.88 93 SER A C 1
ATOM 733 O O . SER A 1 93 ? 47.435 11.350 -81.724 1.00 96.88 93 SER A O 1
ATOM 735 N N . ILE A 1 94 ? 48.467 12.768 -83.128 1.00 97.25 94 ILE A N 1
ATOM 736 C CA . ILE A 1 94 ? 48.406 13.935 -82.229 1.00 97.25 94 ILE A CA 1
ATOM 737 C C . ILE A 1 94 ? 46.948 14.263 -81.892 1.00 97.25 94 ILE A C 1
ATOM 739 O O . ILE A 1 94 ? 46.602 14.391 -80.722 1.00 97.25 94 ILE A O 1
ATOM 743 N N . THR A 1 95 ? 46.073 14.289 -82.901 1.00 97.50 95 THR A N 1
ATOM 744 C CA . THR A 1 95 ? 44.639 14.551 -82.702 1.00 97.50 95 THR A CA 1
ATOM 745 C C . THR A 1 95 ? 43.991 13.509 -81.779 1.00 97.50 95 THR A C 1
ATOM 747 O O . THR A 1 95 ? 43.207 13.857 -80.897 1.00 97.50 95 THR A O 1
ATOM 750 N N . GLN A 1 96 ? 44.337 12.227 -81.939 1.00 97.50 96 GLN A N 1
ATOM 751 C CA . GLN A 1 96 ? 43.838 11.152 -81.072 1.00 97.50 96 GLN A CA 1
ATOM 752 C C . GLN A 1 96 ? 44.361 11.267 -79.633 1.00 97.50 96 GLN A C 1
ATOM 754 O O . GLN A 1 96 ? 43.609 11.017 -78.688 1.00 97.50 96 GLN A O 1
ATOM 759 N N . ILE A 1 97 ? 45.628 11.654 -79.454 1.00 97.56 97 ILE A N 1
ATOM 760 C CA . ILE A 1 97 ? 46.227 11.891 -78.134 1.00 97.56 97 ILE A CA 1
ATOM 761 C C . ILE A 1 97 ? 45.520 13.053 -77.432 1.00 97.56 97 ILE A C 1
ATOM 763 O O . ILE A 1 97 ? 45.145 12.911 -76.269 1.00 97.56 97 ILE A O 1
ATOM 767 N N . ASP A 1 98 ? 45.265 14.157 -78.136 1.00 97.56 98 ASP A N 1
ATOM 768 C CA . ASP A 1 98 ? 44.548 15.312 -77.588 1.00 97.56 98 ASP A CA 1
ATOM 769 C C . ASP A 1 98 ? 43.123 14.941 -77.154 1.00 97.56 98 ASP A C 1
ATOM 771 O O . ASP A 1 98 ? 42.668 15.326 -76.072 1.00 97.56 98 ASP A O 1
ATOM 775 N N . GLU A 1 99 ? 42.412 14.141 -77.953 1.00 97.25 99 GLU A N 1
ATOM 776 C CA . GLU A 1 99 ? 41.094 13.631 -77.569 1.00 97.25 99 GLU A CA 1
ATOM 777 C C . GLU A 1 99 ? 41.175 12.720 -76.330 1.00 97.25 99 GLU A C 1
ATOM 779 O O . GLU A 1 99 ? 40.344 12.821 -75.420 1.00 97.25 99 GLU A O 1
ATOM 784 N N . GLY A 1 100 ? 42.196 11.861 -76.261 1.00 97.12 100 GLY A N 1
ATOM 785 C CA . GLY A 1 100 ? 42.479 11.007 -75.109 1.00 97.12 100 GLY A CA 1
ATOM 786 C C . GLY A 1 100 ? 42.742 11.806 -73.831 1.00 97.12 100 GLY A C 1
ATOM 787 O O . GLY A 1 100 ? 42.136 11.520 -72.797 1.00 97.12 100 GLY A O 1
ATOM 788 N N . LEU A 1 101 ? 43.565 12.855 -73.910 1.00 97.56 101 LEU A N 1
ATOM 789 C CA . LEU A 1 101 ? 43.852 13.761 -72.794 1.00 97.56 101 LEU A CA 1
ATOM 790 C C . LEU A 1 101 ? 42.587 14.475 -72.310 1.00 97.56 101 LEU A C 1
ATOM 792 O O . LEU A 1 101 ? 42.327 14.526 -71.110 1.00 97.56 101 LEU A O 1
ATOM 796 N N . ARG A 1 102 ? 41.731 14.944 -73.227 1.00 97.44 102 ARG A N 1
ATOM 797 C CA . ARG A 1 102 ? 40.443 15.559 -72.859 1.00 97.44 102 ARG A CA 1
ATOM 798 C C . ARG A 1 102 ? 39.520 14.581 -72.127 1.00 97.44 102 ARG A C 1
ATOM 800 O O . ARG A 1 102 ? 38.855 14.972 -71.167 1.00 97.44 102 ARG A O 1
ATOM 807 N N . LYS A 1 103 ? 39.470 13.313 -72.554 1.00 97.62 103 LYS A N 1
ATOM 808 C CA . LYS A 1 103 ? 38.698 12.257 -71.867 1.00 97.62 103 LYS A CA 1
ATOM 809 C C . LYS A 1 103 ? 39.282 11.929 -70.491 1.00 97.62 103 LYS A C 1
ATOM 811 O O . LYS A 1 103 ? 38.515 11.729 -69.544 1.00 97.62 103 LYS A O 1
ATOM 816 N N . PHE A 1 104 ? 40.608 11.900 -70.370 1.00 97.06 104 PHE A N 1
ATOM 817 C CA . PHE A 1 104 ? 41.301 11.688 -69.101 1.00 97.06 104 PHE A CA 1
ATOM 818 C C . PHE A 1 104 ? 40.992 12.806 -68.098 1.00 97.06 104 PHE A C 1
ATOM 820 O O . PHE A 1 104 ? 40.529 12.506 -67.001 1.00 97.06 104 PHE A O 1
ATOM 827 N N . GLU A 1 105 ? 41.124 14.076 -68.493 1.00 97.06 105 GLU A N 1
ATOM 828 C CA . GLU A 1 105 ? 40.808 15.223 -67.627 1.00 97.06 105 GLU A CA 1
ATOM 829 C C . GLU A 1 105 ? 39.334 15.235 -67.190 1.00 97.06 105 GLU A C 1
ATOM 831 O O . GLU A 1 105 ? 39.026 15.460 -66.020 1.00 97.06 105 GLU A O 1
ATOM 836 N N . ASN A 1 106 ? 38.400 14.897 -68.090 1.00 97.38 106 ASN A N 1
ATOM 837 C CA . ASN A 1 106 ? 36.988 14.746 -67.718 1.00 97.38 106 ASN A CA 1
ATOM 838 C C . ASN A 1 106 ? 36.784 13.646 -66.662 1.00 97.38 106 ASN A C 1
ATOM 840 O O . ASN A 1 106 ? 36.020 13.817 -65.712 1.00 97.38 106 ASN A O 1
ATOM 844 N N . THR A 1 107 ? 37.466 12.512 -66.830 1.00 97.19 107 THR A N 1
ATOM 845 C CA . THR A 1 107 ? 37.378 11.378 -65.903 1.00 97.19 107 THR A CA 1
ATOM 846 C C . THR A 1 107 ? 37.985 11.726 -64.549 1.00 97.19 107 THR A C 1
ATOM 848 O O . THR A 1 107 ? 37.378 11.425 -63.525 1.00 97.19 107 THR A O 1
ATOM 851 N N . LYS A 1 108 ? 39.129 12.413 -64.537 1.00 97.56 108 LYS A N 1
ATOM 852 C CA . LYS A 1 108 ? 39.772 12.924 -63.326 1.00 97.56 108 LYS A CA 1
ATOM 853 C C . LYS A 1 108 ? 38.829 13.836 -62.539 1.00 97.56 108 LYS A C 1
ATOM 855 O O . LYS A 1 108 ? 38.585 13.565 -61.370 1.00 97.56 108 LYS A O 1
ATOM 860 N N . GLY A 1 109 ? 38.200 14.814 -63.195 1.00 97.19 109 GLY A N 1
ATOM 861 C CA . GLY A 1 109 ? 37.231 15.694 -62.531 1.00 97.19 109 GLY A CA 1
ATOM 862 C C . GLY A 1 109 ? 36.023 14.943 -61.951 1.00 97.19 109 GLY A C 1
ATOM 863 O O . GLY A 1 109 ? 35.547 15.265 -60.865 1.00 97.19 109 GLY A O 1
ATOM 864 N N . LYS A 1 110 ? 35.544 13.884 -62.624 1.00 97.38 110 LYS A N 1
ATOM 865 C CA . LYS A 1 110 ? 34.494 13.005 -62.072 1.00 97.38 110 LYS A CA 1
ATOM 866 C C . LYS A 1 110 ? 34.965 12.219 -60.848 1.00 97.38 110 LYS A C 1
ATOM 868 O O . LYS A 1 110 ? 34.165 11.991 -59.946 1.00 97.38 110 LYS A O 1
ATOM 873 N N . ILE A 1 111 ? 36.221 11.771 -60.826 1.00 96.81 111 ILE A N 1
ATOM 874 C CA . ILE A 1 111 ? 36.803 11.061 -59.679 1.00 96.81 111 ILE A CA 1
ATOM 875 C C . ILE A 1 111 ? 36.906 12.004 -58.479 1.00 96.81 111 ILE A C 1
ATOM 877 O O . ILE A 1 111 ? 36.413 11.648 -57.414 1.00 96.81 111 ILE A O 1
ATOM 881 N N . GLU A 1 112 ? 37.437 13.211 -58.671 1.00 96.25 112 GLU A N 1
ATOM 882 C CA . GLU A 1 112 ? 37.541 14.238 -57.622 1.00 96.25 112 GLU A CA 1
ATOM 883 C C . GLU A 1 112 ? 36.156 14.618 -57.063 1.00 96.25 112 GLU A C 1
ATOM 885 O O . GLU A 1 112 ? 35.968 14.723 -55.852 1.00 96.25 112 GLU A O 1
ATOM 890 N N . GLY A 1 113 ? 35.141 14.742 -57.929 1.00 96.81 113 GLY A N 1
ATOM 891 C CA . GLY A 1 113 ? 33.760 14.974 -57.493 1.00 96.81 113 GLY A CA 1
ATOM 892 C C . GLY A 1 113 ? 33.211 13.841 -56.616 1.00 96.81 113 GLY A C 1
ATOM 893 O O . GLY A 1 113 ? 32.650 14.092 -55.550 1.00 96.81 113 GLY A O 1
ATOM 894 N N . ARG A 1 114 ? 33.421 12.582 -57.026 1.00 96.88 114 ARG A N 1
ATOM 895 C CA . ARG A 1 114 ? 32.995 11.406 -56.248 1.00 96.88 114 ARG A CA 1
ATOM 896 C C . ARG A 1 114 ? 33.760 11.262 -54.935 1.00 96.88 114 ARG A C 1
ATOM 898 O O . ARG A 1 114 ? 33.184 10.784 -53.964 1.00 96.88 114 ARG A O 1
ATOM 905 N N . GLU A 1 115 ? 35.028 11.655 -54.891 1.00 96.06 115 GLU A N 1
ATOM 906 C CA . GLU A 1 115 ? 35.822 11.684 -53.660 1.00 96.06 115 GLU A CA 1
ATOM 907 C C . GLU A 1 115 ? 35.186 12.627 -52.629 1.00 96.06 115 GLU A C 1
ATOM 909 O O . GLU A 1 115 ? 34.915 12.205 -51.504 1.00 96.06 115 GLU A O 1
ATOM 914 N N . GLY A 1 116 ? 34.808 13.843 -53.039 1.00 96.75 116 GLY A N 1
ATOM 915 C CA . GLY A 1 116 ? 34.090 14.783 -52.171 1.00 96.75 116 GLY A CA 1
ATOM 916 C C . GLY A 1 116 ? 32.727 14.261 -51.686 1.00 96.75 116 GLY A C 1
ATOM 917 O O . GLY A 1 116 ? 32.366 14.433 -50.518 1.00 96.75 116 GLY A O 1
ATOM 918 N N . GLU A 1 117 ? 31.971 13.574 -52.550 1.00 97.62 117 GLU A N 1
ATOM 919 C CA . GLU A 1 117 ? 30.716 12.913 -52.159 1.00 97.62 117 GLU A CA 1
ATOM 920 C C . GLU A 1 117 ? 30.949 11.805 -51.119 1.00 97.62 117 GLU A C 1
ATOM 922 O O . GLU A 1 117 ? 30.220 11.722 -50.126 1.00 97.62 117 GLU A O 1
ATOM 927 N N . ILE A 1 118 ? 31.982 10.978 -51.309 1.00 97.75 118 ILE A N 1
ATOM 928 C CA . ILE A 1 118 ? 32.353 9.907 -50.375 1.00 97.75 118 ILE A CA 1
ATOM 929 C C . ILE A 1 118 ? 32.753 10.489 -49.019 1.00 97.75 118 ILE A C 1
ATOM 931 O O . ILE A 1 118 ? 32.282 10.001 -47.991 1.00 97.75 118 ILE A O 1
ATOM 935 N N . GLU A 1 119 ? 33.559 11.551 -48.983 1.00 97.56 119 GLU A N 1
ATOM 936 C CA . GLU A 1 119 ? 33.926 12.216 -47.728 1.00 97.56 119 GLU A CA 1
ATOM 937 C C . GLU A 1 119 ? 32.701 12.737 -46.965 1.00 97.56 119 GLU A C 1
ATOM 939 O O . GLU A 1 119 ? 32.611 12.595 -45.741 1.00 97.56 119 GLU A O 1
ATOM 944 N N . SER A 1 120 ? 31.733 13.316 -47.682 1.00 97.25 120 SER A N 1
ATOM 945 C CA . SER A 1 120 ? 30.474 13.782 -47.097 1.00 97.25 120 SER A CA 1
ATOM 946 C C . SER A 1 120 ? 29.657 12.623 -46.514 1.00 97.25 120 SER A C 1
ATOM 948 O O . SER A 1 120 ? 29.191 12.693 -45.372 1.00 97.25 120 SER A O 1
ATOM 950 N N . LEU A 1 121 ? 29.543 11.510 -47.247 1.00 98.12 121 LEU A N 1
ATOM 951 C C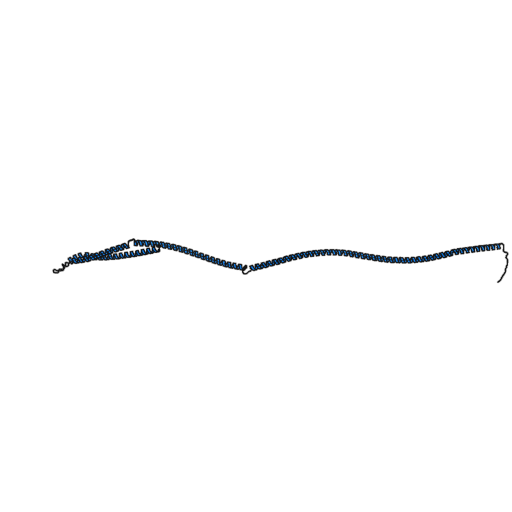A . LEU A 1 121 ? 28.857 10.307 -46.770 1.00 98.12 121 LEU A CA 1
ATOM 952 C C . LEU A 1 121 ? 29.534 9.710 -45.532 1.00 98.12 121 LEU A C 1
ATOM 954 O O . LEU A 1 121 ? 28.842 9.325 -44.590 1.00 98.12 121 LEU A O 1
ATOM 958 N N . VAL A 1 122 ? 30.868 9.683 -45.492 1.00 98.31 122 VAL A N 1
ATOM 959 C CA . VAL A 1 122 ? 31.631 9.212 -44.327 1.00 98.31 122 VAL A CA 1
ATOM 960 C C . VAL A 1 122 ? 31.364 10.092 -43.103 1.00 98.31 122 VAL A C 1
ATOM 962 O O . VAL A 1 122 ? 31.137 9.567 -42.011 1.00 98.31 122 VAL A O 1
ATOM 965 N N . LYS A 1 123 ? 31.325 11.421 -43.263 1.00 97.94 123 LYS A N 1
ATOM 966 C CA . LYS A 1 123 ? 30.961 12.344 -42.172 1.00 97.94 123 LYS A CA 1
ATOM 967 C C . LYS A 1 123 ? 29.544 12.076 -41.661 1.00 97.94 123 LYS A C 1
ATOM 969 O O . LYS A 1 123 ? 29.353 11.929 -40.455 1.00 97.94 123 LYS A O 1
ATOM 974 N N . THR A 1 124 ? 28.573 11.931 -42.562 1.00 98.06 124 THR A N 1
ATOM 975 C CA . THR A 1 124 ? 27.185 11.600 -42.201 1.00 98.06 124 THR A CA 1
ATOM 976 C C . THR A 1 124 ? 27.090 10.266 -41.458 1.00 98.06 124 THR A C 1
ATOM 978 O O . THR A 1 124 ? 26.433 10.187 -40.421 1.00 98.06 124 THR A O 1
ATOM 981 N N . ALA A 1 125 ? 27.784 9.228 -41.931 1.00 97.69 125 ALA A N 1
ATOM 982 C CA . ALA A 1 125 ? 27.795 7.915 -41.289 1.00 97.69 125 ALA A CA 1
ATOM 983 C C . ALA A 1 125 ? 28.387 7.960 -39.869 1.00 97.69 125 ALA A C 1
ATOM 985 O O . ALA A 1 125 ? 27.859 7.323 -38.958 1.00 97.69 125 ALA A O 1
ATOM 986 N N . ASN A 1 126 ? 29.446 8.746 -39.654 1.00 97.94 126 ASN A N 1
ATOM 987 C CA . ASN A 1 126 ? 30.048 8.924 -38.330 1.00 97.94 126 ASN A CA 1
ATOM 988 C C . ASN A 1 126 ? 29.126 9.675 -37.357 1.00 97.94 126 ASN A C 1
ATOM 990 O O . ASN A 1 126 ? 29.050 9.307 -36.181 1.00 97.94 126 ASN A O 1
ATOM 994 N N . ASN A 1 127 ? 28.394 10.681 -37.840 1.00 98.00 127 ASN A N 1
ATOM 995 C CA . ASN A 1 127 ? 27.404 11.389 -37.029 1.00 98.00 127 ASN A CA 1
ATOM 996 C C . ASN A 1 127 ? 26.260 10.451 -36.622 1.00 98.00 127 ASN A C 1
ATOM 998 O O . ASN A 1 127 ? 25.990 10.307 -35.434 1.00 98.00 127 ASN A O 1
ATOM 1002 N N . LEU A 1 128 ? 25.685 9.710 -37.578 1.00 98.38 128 LEU A N 1
ATOM 1003 C CA . LEU A 1 128 ? 24.636 8.722 -37.296 1.00 98.38 128 LEU A CA 1
ATOM 1004 C C . LEU A 1 128 ? 25.095 7.649 -36.306 1.00 98.38 128 LEU A C 1
ATOM 1006 O O . LEU A 1 128 ? 24.348 7.268 -35.408 1.00 98.38 128 LEU A O 1
ATOM 1010 N N . ARG A 1 129 ? 26.336 7.168 -36.434 1.00 98.12 129 ARG A N 1
ATOM 1011 C CA . ARG A 1 129 ? 26.919 6.228 -35.469 1.00 98.12 129 ARG A CA 1
ATOM 1012 C C . ARG A 1 129 ? 26.960 6.824 -34.059 1.00 98.12 129 ARG A C 1
ATOM 1014 O O . ARG A 1 129 ? 26.670 6.116 -33.099 1.00 98.12 129 ARG A O 1
ATOM 1021 N N . THR A 1 130 ? 27.323 8.098 -33.933 1.00 98.31 130 THR A N 1
ATOM 1022 C CA . THR A 1 130 ? 27.359 8.794 -32.639 1.00 98.31 130 THR A CA 1
ATOM 1023 C C . THR A 1 130 ? 25.956 8.907 -32.046 1.00 98.31 130 THR A C 1
ATOM 1025 O O . THR A 1 130 ? 25.755 8.521 -30.895 1.00 98.31 130 THR A O 1
ATOM 1028 N N . ASP A 1 131 ? 24.974 9.320 -32.851 1.00 98.12 131 ASP A N 1
ATOM 1029 C CA . ASP A 1 131 ? 23.573 9.428 -32.432 1.00 98.12 131 ASP A CA 1
ATOM 1030 C C . ASP A 1 131 ? 23.010 8.078 -31.960 1.00 98.12 131 ASP A C 1
ATOM 1032 O O . ASP A 1 131 ? 22.328 8.006 -30.935 1.00 98.12 131 ASP A O 1
ATOM 1036 N N . ILE A 1 132 ? 23.340 6.988 -32.663 1.00 98.25 132 ILE A N 1
ATOM 1037 C CA . ILE A 1 132 ? 22.942 5.623 -32.290 1.00 98.25 132 ILE A CA 1
ATOM 1038 C C . ILE A 1 132 ? 23.521 5.227 -30.925 1.00 98.25 132 ILE A C 1
ATOM 1040 O O . ILE A 1 132 ? 22.792 4.690 -30.088 1.00 98.25 132 ILE A O 1
ATOM 1044 N N . GLU A 1 133 ? 24.802 5.494 -30.664 1.00 98.19 133 GLU A N 1
ATOM 1045 C CA . GLU A 1 133 ? 25.419 5.164 -29.370 1.00 98.19 133 GLU A CA 1
ATOM 1046 C C . GLU A 1 133 ? 24.843 6.008 -28.223 1.00 98.19 133 GLU A C 1
ATOM 1048 O O . GLU A 1 133 ? 24.616 5.493 -27.119 1.00 98.19 133 GLU A O 1
ATOM 1053 N N . THR A 1 134 ? 24.523 7.280 -28.478 1.00 98.19 134 THR A N 1
ATOM 1054 C CA . THR A 1 134 ? 23.806 8.121 -27.512 1.00 98.19 134 THR A CA 1
ATOM 1055 C C . THR A 1 134 ? 22.416 7.559 -27.223 1.00 98.19 134 THR A C 1
ATOM 1057 O O . THR A 1 134 ? 22.084 7.332 -26.057 1.00 98.19 134 THR A O 1
ATOM 1060 N N . ALA A 1 135 ? 21.629 7.251 -28.257 1.00 97.75 135 ALA A N 1
ATOM 1061 C CA . ALA A 1 135 ? 20.289 6.689 -28.103 1.00 97.75 135 ALA A CA 1
ATOM 1062 C C . ALA A 1 135 ? 20.307 5.357 -27.335 1.00 97.75 135 ALA A C 1
ATOM 1064 O O . ALA A 1 135 ? 19.508 5.153 -26.420 1.00 97.75 135 ALA A O 1
ATOM 1065 N N . LYS A 1 136 ? 21.263 4.472 -27.641 1.00 98.06 136 LYS A N 1
ATOM 1066 C CA . LYS A 1 136 ? 21.477 3.200 -26.934 1.00 98.06 136 LYS A CA 1
ATOM 1067 C C . LYS A 1 136 ? 21.793 3.408 -25.453 1.00 98.06 136 LYS A C 1
ATOM 1069 O O . LYS A 1 136 ? 21.243 2.709 -24.597 1.00 98.06 136 LYS A O 1
ATOM 1074 N N . THR A 1 137 ? 22.653 4.374 -25.141 1.00 98.25 137 THR A N 1
ATOM 1075 C CA . THR A 1 137 ? 22.998 4.721 -23.756 1.00 98.25 137 THR A CA 1
ATOM 1076 C C . THR A 1 137 ? 21.767 5.224 -23.002 1.00 98.25 137 THR A C 1
ATOM 1078 O O . THR A 1 137 ? 21.468 4.731 -21.912 1.00 98.25 137 THR A O 1
ATOM 1081 N N . THR A 1 138 ? 20.996 6.136 -23.599 1.00 97.81 138 THR A N 1
ATOM 1082 C CA . THR A 1 138 ? 19.750 6.650 -23.012 1.00 97.81 138 THR A CA 1
ATOM 1083 C C . THR A 1 138 ? 18.717 5.544 -22.800 1.00 97.81 138 THR A C 1
ATOM 1085 O O . THR A 1 138 ? 18.145 5.452 -21.714 1.00 97.81 138 THR A O 1
ATOM 1088 N N . ALA A 1 139 ? 18.510 4.668 -23.786 1.00 96.69 139 ALA A N 1
ATOM 1089 C CA . ALA A 1 139 ? 17.582 3.545 -23.675 1.00 96.69 139 ALA A CA 1
ATOM 1090 C C . ALA A 1 139 ? 17.977 2.589 -22.536 1.00 96.69 139 ALA A C 1
ATOM 1092 O O . ALA A 1 139 ? 17.128 2.164 -21.755 1.00 96.69 139 ALA A O 1
ATOM 1093 N N . THR A 1 140 ? 19.276 2.317 -22.379 1.00 98.19 140 THR A N 1
ATOM 1094 C CA . THR A 1 140 ? 19.801 1.481 -21.287 1.00 98.19 140 THR A CA 1
ATOM 1095 C C . THR A 1 140 ? 19.532 2.111 -19.917 1.00 98.19 140 THR A C 1
ATOM 1097 O O . THR A 1 140 ? 19.079 1.432 -18.996 1.00 98.19 140 THR A O 1
ATOM 1100 N N . GLN A 1 141 ? 19.745 3.424 -19.779 1.00 97.81 141 GLN A N 1
ATOM 1101 C CA . GLN A 1 141 ? 19.443 4.153 -18.542 1.00 97.81 141 GLN A CA 1
ATOM 1102 C C . GLN A 1 141 ? 17.942 4.155 -18.221 1.00 97.81 141 GLN A C 1
ATOM 1104 O O . GLN A 1 141 ? 17.556 3.974 -17.066 1.00 97.81 141 GLN A O 1
ATOM 1109 N N . GLN A 1 142 ? 17.088 4.349 -19.229 1.00 97.56 142 GLN A N 1
ATOM 1110 C CA . GLN A 1 142 ? 15.634 4.302 -19.061 1.00 97.56 142 GLN A CA 1
ATOM 1111 C C . GLN A 1 142 ? 15.159 2.910 -18.637 1.00 97.56 142 GLN A C 1
ATOM 1113 O O . GLN A 1 142 ? 14.354 2.809 -17.715 1.00 97.56 142 GLN A O 1
ATOM 1118 N N . LEU A 1 143 ? 15.701 1.845 -19.235 1.00 97.56 143 LEU A N 1
ATOM 1119 C CA . LEU A 1 143 ? 15.407 0.470 -18.829 1.00 97.56 143 LEU A CA 1
ATOM 1120 C C . LEU A 1 143 ? 15.805 0.211 -17.368 1.00 97.56 143 LEU A C 1
ATOM 1122 O O . LEU A 1 143 ? 15.040 -0.398 -16.624 1.00 97.56 143 LEU A O 1
ATOM 1126 N N . GLY A 1 144 ? 16.958 0.730 -16.933 1.00 97.81 144 GLY A N 1
ATOM 1127 C CA . GLY A 1 144 ? 17.378 0.679 -15.530 1.00 97.81 144 GLY A CA 1
ATOM 1128 C C . GLY A 1 144 ? 16.356 1.322 -14.586 1.00 97.81 144 GLY A C 1
ATOM 1129 O O . GLY A 1 144 ? 15.935 0.692 -13.618 1.00 97.81 144 GLY A O 1
ATOM 1130 N N . LYS A 1 145 ? 15.883 2.533 -14.913 1.00 98.06 145 LYS A N 1
ATOM 1131 C CA . LYS A 1 145 ? 14.844 3.236 -14.135 1.00 98.06 145 LYS A CA 1
ATOM 1132 C C . LYS A 1 145 ? 13.514 2.481 -14.108 1.00 98.06 145 LYS A C 1
ATOM 1134 O O . LYS A 1 145 ? 12.858 2.438 -13.073 1.00 98.06 145 LYS A O 1
ATOM 1139 N N . ILE A 1 146 ? 13.111 1.882 -15.231 1.00 96.62 146 ILE A N 1
ATOM 1140 C CA . ILE A 1 146 ? 11.891 1.065 -15.309 1.00 96.62 146 ILE A CA 1
ATOM 1141 C C . ILE A 1 146 ? 11.991 -0.137 -14.366 1.00 96.62 146 ILE A C 1
ATOM 1143 O O . ILE A 1 146 ? 11.044 -0.410 -13.633 1.00 96.62 146 ILE A O 1
ATOM 1147 N N . ASN A 1 147 ? 13.136 -0.824 -14.338 1.00 97.56 147 ASN A N 1
ATOM 1148 C CA . ASN A 1 147 ? 13.346 -1.969 -13.451 1.00 97.56 147 ASN A CA 1
ATOM 1149 C C . ASN A 1 147 ? 13.341 -1.568 -11.968 1.00 97.56 147 ASN A C 1
ATOM 1151 O O . ASN A 1 147 ? 12.775 -2.285 -11.145 1.00 97.56 147 ASN A O 1
ATOM 1155 N N . GLU A 1 148 ? 13.920 -0.416 -11.627 1.00 98.12 148 GLU A N 1
ATOM 1156 C CA . GLU A 1 148 ? 13.872 0.123 -10.264 1.00 98.12 148 GLU A CA 1
ATOM 1157 C C . GLU A 1 148 ? 12.430 0.426 -9.828 1.00 98.12 148 GLU A C 1
ATOM 1159 O O . GLU A 1 148 ? 11.990 -0.028 -8.770 1.00 98.12 148 GLU A O 1
ATOM 1164 N N . LEU A 1 149 ? 11.661 1.125 -10.671 1.00 97.19 149 LEU A N 1
ATOM 1165 C CA . LEU A 1 149 ? 10.250 1.423 -10.409 1.00 97.19 149 LEU A CA 1
ATOM 1166 C C . LEU A 1 149 ? 9.405 0.151 -10.296 1.00 97.19 149 LEU A C 1
ATOM 1168 O O . LEU A 1 149 ? 8.537 0.069 -9.430 1.00 97.19 149 LEU A O 1
ATOM 1172 N N . LEU A 1 150 ? 9.668 -0.855 -11.135 1.00 95.75 150 LEU A N 1
ATOM 1173 C CA . LEU A 1 150 ? 8.997 -2.149 -11.050 1.00 95.75 150 LEU A CA 1
ATOM 1174 C C . LEU A 1 150 ? 9.250 -2.817 -9.691 1.00 95.75 150 LEU A C 1
ATOM 1176 O O . LEU A 1 150 ? 8.302 -3.300 -9.071 1.00 95.75 150 LEU A O 1
ATOM 1180 N N . GLY A 1 151 ? 10.494 -2.790 -9.202 1.00 97.25 151 GLY A N 1
ATOM 1181 C CA . GLY A 1 151 ? 10.842 -3.294 -7.872 1.00 97.25 151 GLY A CA 1
ATOM 1182 C C . GLY A 1 151 ? 10.093 -2.561 -6.753 1.00 97.25 151 GLY A C 1
ATOM 1183 O O . GLY A 1 151 ? 9.493 -3.200 -5.890 1.00 97.25 151 GLY A O 1
ATOM 1184 N N . GLN A 1 152 ? 10.034 -1.226 -6.812 1.00 98.00 152 GLN A N 1
ATOM 1185 C CA . GLN A 1 152 ? 9.284 -0.418 -5.839 1.00 98.00 152 GLN A CA 1
ATOM 1186 C C . GLN A 1 152 ? 7.780 -0.742 -5.851 1.00 98.00 152 GLN A C 1
ATOM 1188 O O . GLN A 1 152 ? 7.154 -0.854 -4.795 1.00 98.00 152 GLN A O 1
ATOM 1193 N N . VAL A 1 153 ? 7.184 -0.929 -7.034 1.00 97.00 153 VAL A N 1
ATOM 1194 C CA . VAL A 1 153 ? 5.770 -1.315 -7.170 1.00 97.00 153 VAL A CA 1
ATOM 1195 C C . VAL A 1 153 ? 5.514 -2.696 -6.561 1.00 97.00 153 VAL A C 1
ATOM 1197 O O . VAL A 1 153 ? 4.527 -2.870 -5.846 1.00 97.00 153 VAL A O 1
ATOM 1200 N N . GLN A 1 154 ? 6.400 -3.669 -6.784 1.00 97.69 154 GLN A N 1
ATOM 1201 C CA . GLN A 1 154 ? 6.282 -5.013 -6.202 1.00 97.69 154 GLN A CA 1
ATOM 1202 C C . GLN A 1 154 ? 6.360 -4.993 -4.667 1.00 97.69 154 GLN A C 1
ATOM 1204 O O . GLN A 1 154 ? 5.573 -5.666 -3.992 1.00 97.69 154 GLN A O 1
ATOM 1209 N N . GLU A 1 155 ? 7.248 -4.175 -4.099 1.00 98.12 155 GLU A N 1
ATOM 1210 C CA . GLU A 1 155 ? 7.326 -3.979 -2.650 1.00 98.12 155 GLU A CA 1
ATOM 1211 C C . GLU A 1 155 ? 6.028 -3.363 -2.103 1.00 98.12 155 GLU A C 1
ATOM 1213 O O . GLU A 1 155 ? 5.469 -3.847 -1.116 1.00 98.12 155 GLU A O 1
ATOM 1218 N N . LYS A 1 156 ? 5.487 -2.341 -2.781 1.00 97.19 156 LYS A N 1
ATOM 1219 C CA . LYS A 1 156 ? 4.218 -1.706 -2.395 1.00 97.19 156 LYS A CA 1
ATOM 1220 C C . LYS A 1 156 ? 3.035 -2.667 -2.461 1.00 97.19 156 LYS A C 1
ATOM 1222 O O . LYS A 1 156 ? 2.200 -2.640 -1.560 1.00 97.19 156 LYS A O 1
ATOM 1227 N N . ILE A 1 157 ? 2.978 -3.543 -3.464 1.00 97.12 157 ILE A N 1
ATOM 1228 C CA . ILE A 1 157 ? 1.963 -4.606 -3.542 1.00 97.12 157 ILE A CA 1
ATOM 1229 C C . ILE A 1 157 ? 2.048 -5.516 -2.312 1.00 97.12 157 ILE A C 1
ATOM 1231 O O . ILE A 1 157 ? 1.026 -5.789 -1.685 1.00 97.12 157 ILE A O 1
ATOM 1235 N N . THR A 1 158 ? 3.258 -5.922 -1.923 1.00 97.88 158 THR A N 1
ATOM 1236 C CA . THR A 1 158 ? 3.475 -6.760 -0.733 1.00 97.88 158 THR A CA 1
ATOM 1237 C C . THR A 1 158 ? 3.024 -6.045 0.547 1.00 97.88 158 THR A C 1
ATOM 1239 O O . THR A 1 158 ? 2.322 -6.625 1.376 1.00 97.88 158 THR A O 1
ATOM 1242 N N . GLN A 1 159 ? 3.358 -4.757 0.696 1.00 97.88 159 GLN A N 1
ATOM 1243 C CA . GLN A 1 159 ? 2.915 -3.937 1.832 1.00 97.88 159 GLN A CA 1
ATOM 1244 C C . GLN A 1 159 ? 1.380 -3.841 1.905 1.00 97.88 159 GLN A C 1
ATOM 1246 O O . GLN A 1 159 ? 0.806 -4.002 2.982 1.00 97.88 159 GLN A O 1
ATOM 1251 N N . ILE A 1 160 ? 0.706 -3.638 0.766 1.00 98.06 160 ILE A N 1
ATOM 1252 C CA . ILE A 1 160 ? -0.763 -3.587 0.683 1.00 98.06 160 ILE A CA 1
ATOM 1253 C C . ILE A 1 160 ? -1.389 -4.928 1.079 1.00 98.06 160 ILE A C 1
ATOM 1255 O O . ILE A 1 160 ? -2.367 -4.946 1.824 1.00 98.06 160 ILE A O 1
ATOM 1259 N N . GLN A 1 161 ? -0.831 -6.049 0.618 1.00 97.75 161 GLN A N 1
ATOM 1260 C CA . GLN A 1 161 ? -1.328 -7.385 0.964 1.00 97.75 161 GLN A CA 1
ATOM 1261 C C . GLN A 1 161 ? -1.239 -7.656 2.470 1.00 97.75 161 GLN A C 1
ATOM 1263 O O . GLN A 1 161 ? -2.194 -8.161 3.060 1.00 97.75 161 GLN A O 1
ATOM 1268 N N . ASN A 1 162 ? -0.132 -7.270 3.109 1.00 97.94 162 ASN A N 1
ATOM 1269 C CA . ASN A 1 162 ? 0.030 -7.415 4.555 1.00 97.94 162 ASN A CA 1
ATOM 1270 C C . ASN A 1 162 ? -0.981 -6.558 5.326 1.00 97.94 162 ASN A C 1
ATOM 1272 O O . ASN A 1 162 ? -1.697 -7.082 6.178 1.00 97.94 162 ASN A O 1
ATOM 1276 N N . ALA A 1 163 ? -1.111 -5.275 4.971 1.00 97.19 163 ALA A N 1
ATOM 1277 C CA . ALA A 1 163 ? -2.076 -4.373 5.600 1.00 97.19 163 ALA A CA 1
ATOM 1278 C C . ALA A 1 163 ? -3.526 -4.858 5.426 1.00 97.19 163 ALA A C 1
ATOM 1280 O O . ALA A 1 163 ? -4.336 -4.766 6.348 1.00 97.19 163 ALA A O 1
ATOM 1281 N N . TYR A 1 164 ? -3.858 -5.416 4.259 1.00 97.81 164 TYR A N 1
ATOM 1282 C CA . TYR A 1 164 ? -5.169 -6.009 4.011 1.00 97.81 164 TYR A CA 1
ATOM 1283 C C . TYR A 1 164 ? -5.437 -7.214 4.925 1.00 97.81 164 TYR A C 1
ATOM 1285 O O . TYR A 1 164 ? -6.507 -7.304 5.525 1.00 97.81 164 TYR A O 1
ATOM 1293 N N . ASN A 1 165 ? -4.464 -8.112 5.089 1.00 97.88 165 ASN A N 1
ATOM 1294 C CA . ASN A 1 165 ? -4.604 -9.267 5.978 1.00 97.88 165 ASN A CA 1
ATOM 1295 C C . ASN A 1 165 ? -4.763 -8.847 7.448 1.00 97.88 165 ASN A C 1
ATOM 1297 O O . ASN A 1 165 ? -5.601 -9.402 8.162 1.00 97.88 165 ASN A O 1
ATOM 1301 N N . GLU A 1 166 ? -4.011 -7.837 7.894 1.00 97.81 166 GLU A N 1
ATOM 1302 C CA . GLU A 1 166 ? -4.165 -7.247 9.230 1.00 97.81 166 GLU A CA 1
ATOM 1303 C C . GLU A 1 166 ? -5.557 -6.636 9.423 1.00 97.81 166 GLU A C 1
ATOM 1305 O O . GLU A 1 166 ? -6.215 -6.897 10.434 1.00 97.81 166 GLU A O 1
ATOM 1310 N N . PHE A 1 167 ? -6.046 -5.883 8.433 1.00 97.44 167 PHE A N 1
ATOM 1311 C CA . PHE A 1 167 ? -7.393 -5.319 8.446 1.00 97.44 167 PHE A CA 1
ATOM 1312 C C . PHE A 1 167 ? -8.466 -6.408 8.573 1.00 97.44 167 PHE A C 1
ATOM 1314 O O . PHE A 1 167 ? -9.352 -6.297 9.421 1.00 97.44 167 PHE A O 1
ATOM 1321 N N . VAL A 1 168 ? -8.372 -7.485 7.786 1.00 97.69 168 VAL A N 1
ATOM 1322 C CA . VAL A 1 168 ? -9.311 -8.616 7.856 1.00 97.69 168 VAL A CA 1
ATOM 1323 C C . VAL A 1 168 ? -9.296 -9.256 9.247 1.00 97.69 168 VAL A C 1
ATOM 1325 O O . VAL A 1 168 ? -10.361 -9.523 9.807 1.00 97.69 168 VAL A O 1
ATOM 1328 N N . ALA A 1 169 ? -8.116 -9.451 9.842 1.00 95.94 169 ALA A N 1
ATOM 1329 C CA . ALA A 1 169 ? -7.984 -10.022 11.181 1.00 95.94 169 ALA A CA 1
ATOM 1330 C C . ALA A 1 169 ? -8.600 -9.125 12.271 1.00 95.94 169 ALA A C 1
ATOM 1332 O O . ALA A 1 169 ? -9.252 -9.624 13.191 1.00 95.94 169 ALA A O 1
ATOM 1333 N N . VAL A 1 170 ? -8.423 -7.804 12.176 1.00 96.25 170 VAL A N 1
ATOM 1334 C CA . VAL A 1 170 ? -9.056 -6.839 13.091 1.00 96.25 170 VAL A CA 1
ATOM 1335 C C . VAL A 1 170 ? -10.569 -6.824 12.901 1.00 96.25 170 VAL A C 1
ATOM 1337 O O . VAL A 1 170 ? -11.307 -6.894 13.885 1.00 96.25 170 VAL A O 1
ATOM 1340 N N . ASN A 1 171 ? -11.041 -6.789 11.654 1.00 96.31 171 ASN A N 1
ATOM 1341 C CA . ASN A 1 171 ? -12.466 -6.792 11.353 1.00 96.31 171 ASN A CA 1
ATOM 1342 C C . ASN A 1 171 ? -13.147 -8.049 11.909 1.00 96.31 171 ASN A C 1
ATOM 1344 O O . ASN A 1 171 ? -14.175 -7.929 12.565 1.00 96.31 171 ASN A O 1
ATOM 1348 N N . ALA A 1 172 ? -12.526 -9.225 11.757 1.00 95.19 172 ALA A N 1
ATOM 1349 C CA . ALA A 1 172 ? -13.031 -10.475 12.322 1.00 95.19 172 ALA A CA 1
ATOM 1350 C C . ALA A 1 172 ? -13.243 -10.393 13.844 1.00 95.19 172 ALA A C 1
ATOM 1352 O O . ALA A 1 172 ? -14.279 -10.833 14.333 1.00 95.19 172 ALA A O 1
ATOM 1353 N N . LYS A 1 173 ? -12.311 -9.773 14.587 1.00 95.19 173 LYS A N 1
ATOM 1354 C CA . LYS A 1 173 ? -12.453 -9.556 16.040 1.00 95.19 173 LYS A CA 1
ATOM 1355 C C . LYS A 1 173 ? -13.588 -8.590 16.377 1.00 95.19 173 LYS A C 1
ATOM 1357 O O . LYS A 1 173 ? -14.318 -8.819 17.332 1.00 95.19 173 LYS A O 1
ATOM 1362 N N . ILE A 1 174 ? -13.748 -7.514 15.606 1.00 94.94 174 ILE A N 1
ATOM 1363 C CA . ILE A 1 174 ? -14.813 -6.521 15.823 1.00 94.94 174 ILE A CA 1
ATOM 1364 C C . ILE A 1 174 ? -16.194 -7.131 15.562 1.00 94.94 174 ILE A C 1
ATOM 1366 O O . ILE A 1 174 ? -17.137 -6.847 16.303 1.00 94.94 174 ILE A O 1
ATOM 1370 N N . THR A 1 175 ? -16.308 -7.962 14.524 1.00 94.50 175 THR A N 1
ATOM 1371 C CA . THR A 1 175 ? -17.567 -8.587 14.097 1.00 94.50 175 THR A CA 1
ATOM 1372 C C . THR A 1 175 ? -17.854 -9.923 14.775 1.00 94.50 175 THR A C 1
ATOM 1374 O O . THR A 1 175 ? -18.879 -10.536 14.479 1.00 94.50 175 THR A O 1
ATOM 1377 N N . ASP A 1 176 ? -16.967 -10.402 15.649 1.00 96.56 176 ASP A N 1
ATOM 1378 C CA . ASP A 1 176 ? -17.164 -11.665 16.351 1.00 96.56 176 ASP A CA 1
ATOM 1379 C C . ASP A 1 176 ? -18.460 -11.625 17.175 1.00 96.56 176 ASP A C 1
ATOM 1381 O O . ASP A 1 176 ? -18.726 -10.685 17.925 1.00 96.56 176 ASP A O 1
ATOM 1385 N N . GLN A 1 177 ? -19.292 -12.652 17.029 1.00 90.88 177 GLN A N 1
ATOM 1386 C CA . GLN A 1 177 ? -20.632 -12.662 17.619 1.00 90.88 177 GLN A CA 1
ATOM 1387 C C . GLN A 1 177 ? -20.623 -12.793 19.148 1.00 90.88 177 GLN A C 1
ATOM 1389 O O . GLN A 1 177 ? -21.615 -12.444 19.783 1.00 90.88 177 GLN A O 1
ATOM 1394 N N . ASN A 1 178 ? -19.526 -13.280 19.737 1.00 91.50 178 ASN A N 1
ATOM 1395 C CA . ASN A 1 178 ? -19.428 -13.576 21.168 1.00 91.50 178 ASN A CA 1
ATOM 1396 C C . ASN A 1 178 ? -18.539 -12.581 21.923 1.00 91.50 178 ASN A C 1
ATOM 1398 O O . ASN A 1 178 ? -18.728 -12.353 23.116 1.00 91.50 178 ASN A O 1
ATOM 1402 N N . THR A 1 179 ? -17.559 -12.007 21.233 1.00 92.44 179 THR A N 1
ATOM 1403 C CA . THR A 1 179 ? -16.501 -11.163 21.804 1.00 92.44 179 THR A CA 1
ATOM 1404 C C . THR A 1 179 ? -16.351 -9.825 21.090 1.00 92.44 179 THR A C 1
ATOM 1406 O O . THR A 1 179 ? -15.692 -8.925 21.610 1.00 92.44 179 THR A O 1
ATOM 1409 N N . GLY A 1 180 ? -16.977 -9.670 19.923 1.00 95.25 180 GLY A N 1
ATOM 1410 C CA . GLY A 1 180 ? -16.968 -8.435 19.161 1.00 95.25 180 GLY A CA 1
ATOM 1411 C C . GLY A 1 180 ? -17.831 -7.346 19.788 1.00 95.25 180 GLY A C 1
ATOM 1412 O O . GLY A 1 180 ? -18.470 -7.510 20.832 1.00 95.25 180 GLY A O 1
ATOM 1413 N N . LEU A 1 181 ? -17.866 -6.194 19.123 1.00 93.88 181 LEU A N 1
ATOM 1414 C CA . LEU A 1 181 ? -18.442 -4.976 19.692 1.00 93.88 181 LEU A CA 1
ATOM 1415 C C . LEU A 1 181 ? -19.946 -5.116 19.978 1.00 93.88 181 LEU A C 1
ATOM 1417 O O . LEU A 1 181 ? -20.435 -4.601 20.982 1.00 93.88 181 LEU A O 1
ATOM 1421 N N . GLY A 1 182 ? -20.669 -5.855 19.131 1.00 94.50 182 GLY A N 1
ATOM 1422 C CA . GLY A 1 182 ? -22.089 -6.150 19.339 1.00 94.50 182 GLY A CA 1
ATOM 1423 C C . GLY A 1 182 ? -22.347 -6.991 20.593 1.00 94.50 182 GLY A C 1
ATOM 1424 O O . GLY A 1 182 ? -23.288 -6.709 21.334 1.00 94.50 182 GLY A O 1
ATOM 1425 N N . ALA A 1 183 ? -21.482 -7.969 20.876 1.00 95.12 183 ALA A N 1
ATOM 1426 C CA . ALA A 1 183 ? -21.587 -8.811 22.065 1.00 95.12 183 ALA A CA 1
ATOM 1427 C C . ALA A 1 183 ? -21.310 -8.014 23.346 1.00 95.12 183 ALA A C 1
ATOM 1429 O O . ALA A 1 183 ? -22.078 -8.088 24.305 1.00 95.12 183 ALA A O 1
ATOM 1430 N N . VAL A 1 184 ? -20.255 -7.190 23.338 1.00 95.38 184 VAL A N 1
ATOM 1431 C CA . VAL A 1 184 ? -19.931 -6.288 24.454 1.00 95.38 184 VAL A CA 1
ATOM 1432 C C . VAL A 1 184 ? -21.076 -5.305 24.706 1.00 95.38 184 VAL A C 1
ATOM 1434 O O . VAL A 1 184 ? -21.484 -5.117 25.851 1.00 95.38 184 VAL A O 1
ATOM 1437 N N . LEU A 1 185 ? -21.652 -4.718 23.651 1.00 95.81 185 LEU A N 1
ATOM 1438 C CA . LEU A 1 185 ? -22.801 -3.821 23.778 1.00 95.81 185 LEU A CA 1
ATOM 1439 C C . LEU A 1 185 ? -24.007 -4.527 24.416 1.00 95.81 185 LEU A C 1
ATOM 1441 O O . LEU A 1 185 ? -24.636 -3.965 25.313 1.00 95.81 185 LEU A O 1
ATOM 1445 N N . ALA A 1 186 ? -24.305 -5.761 24.004 1.00 94.94 186 ALA A N 1
ATOM 1446 C CA . ALA A 1 186 ? -25.387 -6.550 24.586 1.00 94.94 186 ALA A CA 1
ATOM 1447 C C . ALA A 1 186 ? -25.149 -6.845 26.079 1.00 94.94 186 ALA A C 1
ATOM 1449 O O . ALA A 1 186 ? -26.066 -6.697 26.889 1.00 94.94 186 ALA A O 1
ATOM 1450 N N . GLN A 1 187 ? -23.915 -7.194 26.465 1.00 95.44 187 GLN A N 1
ATOM 1451 C CA . GLN A 1 187 ? -23.542 -7.398 27.871 1.00 95.44 187 GLN A CA 1
ATOM 1452 C C . GLN A 1 187 ? -23.713 -6.120 28.701 1.00 95.44 187 GLN A C 1
ATOM 1454 O O . GLN A 1 187 ? -24.260 -6.167 29.803 1.00 95.44 187 GLN A O 1
ATOM 1459 N N . VAL A 1 188 ? -23.294 -4.967 28.170 1.00 96.56 188 VAL A N 1
ATOM 1460 C CA . VAL A 1 188 ? -23.466 -3.665 28.835 1.00 96.56 188 VAL A CA 1
ATOM 1461 C C . VAL A 1 188 ? -24.947 -3.327 29.015 1.00 96.56 188 VAL A C 1
ATOM 1463 O O . VAL A 1 188 ? -25.344 -2.887 30.092 1.00 96.56 188 VAL A O 1
ATOM 1466 N N . GLN A 1 189 ? -25.783 -3.571 28.004 1.00 97.06 189 GLN A N 1
ATOM 1467 C CA . GLN A 1 189 ? -27.228 -3.349 28.098 1.00 97.06 189 GLN A CA 1
ATOM 1468 C C . GLN A 1 189 ? -27.895 -4.258 29.141 1.00 97.06 189 GLN A C 1
ATOM 1470 O O . GLN A 1 189 ? -28.785 -3.813 29.868 1.00 97.06 189 GLN A O 1
ATOM 1475 N N . ASP A 1 190 ? -27.475 -5.521 29.244 1.00 97.25 190 ASP A N 1
ATOM 1476 C CA . ASP A 1 190 ? -27.970 -6.440 30.273 1.00 97.25 190 ASP A CA 1
ATOM 1477 C C . ASP A 1 190 ? -27.548 -5.999 31.684 1.00 97.25 190 ASP A C 1
ATOM 1479 O O . ASP A 1 190 ? -28.377 -5.923 32.594 1.00 97.25 190 ASP A O 1
ATOM 1483 N N . LEU A 1 191 ? -26.279 -5.615 31.858 1.00 97.44 191 LEU A N 1
ATOM 1484 C CA . LEU A 1 191 ? -25.780 -5.054 33.115 1.00 97.44 191 LEU A CA 1
ATOM 1485 C C . LEU A 1 191 ? -26.523 -3.777 33.508 1.00 97.44 191 LEU A C 1
ATOM 1487 O O . LEU A 1 191 ? -26.863 -3.611 34.677 1.00 97.44 191 LEU A O 1
ATOM 1491 N N . GLN A 1 192 ? -26.830 -2.904 32.548 1.00 97.38 192 GLN A N 1
ATOM 1492 C CA . GLN A 1 192 ? -27.624 -1.703 32.793 1.00 97.38 192 GLN A CA 1
ATOM 1493 C C . GLN A 1 192 ? -29.021 -2.058 33.319 1.00 97.38 192 GLN A C 1
ATOM 1495 O O . GLN A 1 192 ? -29.446 -1.501 34.330 1.00 97.38 192 GLN A O 1
ATOM 1500 N N . LYS A 1 193 ? -29.717 -3.020 32.692 1.00 97.50 193 LYS A N 1
ATOM 1501 C CA . LYS A 1 193 ? -31.034 -3.490 33.162 1.00 97.50 193 LYS A CA 1
ATOM 1502 C C . LYS A 1 193 ? -30.961 -4.035 34.588 1.00 97.50 193 LYS A C 1
ATOM 1504 O O . LYS A 1 193 ? -31.787 -3.669 35.423 1.00 97.50 193 LYS A O 1
ATOM 1509 N N . LYS A 1 194 ? -29.954 -4.866 34.880 1.00 97.25 194 LYS A N 1
ATOM 1510 C CA . LYS A 1 194 ? -29.713 -5.408 36.227 1.00 97.25 194 LYS A CA 1
ATOM 1511 C C . LYS A 1 194 ? -29.443 -4.299 37.244 1.00 97.25 194 LYS A C 1
ATOM 1513 O O . LYS A 1 194 ? -30.031 -4.314 38.321 1.00 97.25 194 LYS A O 1
ATOM 1518 N N . ALA A 1 195 ? -28.620 -3.312 36.896 1.00 96.81 195 ALA A N 1
ATOM 1519 C CA . ALA A 1 195 ? -28.330 -2.174 37.764 1.00 96.81 195 ALA A CA 1
ATOM 1520 C C . ALA A 1 195 ? -29.592 -1.352 38.080 1.00 96.81 195 ALA A C 1
ATOM 1522 O O . ALA A 1 195 ? -29.806 -0.975 39.230 1.00 96.81 195 ALA A O 1
ATOM 1523 N N . THR A 1 196 ? -30.463 -1.119 37.093 1.00 97.25 196 THR A N 1
ATOM 1524 C CA . THR A 1 196 ? -31.746 -0.427 37.306 1.00 97.25 196 THR A CA 1
ATOM 1525 C C . THR A 1 196 ? -32.703 -1.228 38.193 1.00 97.25 196 THR A C 1
ATOM 1527 O O . THR A 1 196 ? -33.363 -0.646 39.057 1.00 97.25 196 THR A O 1
ATOM 1530 N N . ALA A 1 197 ? -32.763 -2.554 38.030 1.00 97.44 197 ALA A N 1
ATOM 1531 C CA . ALA A 1 197 ? -33.565 -3.418 38.897 1.00 97.44 197 ALA A CA 1
ATOM 1532 C C . ALA A 1 197 ? -33.087 -3.346 40.357 1.00 97.44 197 ALA A C 1
ATOM 1534 O O . ALA A 1 197 ? -33.881 -3.047 41.247 1.00 97.44 197 ALA A O 1
ATOM 1535 N N . VAL A 1 198 ? -31.777 -3.490 40.589 1.00 97.56 198 VAL A N 1
ATOM 1536 C CA . VAL A 1 198 ? -31.175 -3.373 41.929 1.00 97.56 198 VAL A CA 1
ATOM 1537 C C . VAL A 1 198 ? -31.423 -1.991 42.539 1.00 97.56 198 VAL A C 1
ATOM 1539 O O . VAL A 1 198 ? -31.773 -1.889 43.711 1.00 97.56 198 VAL A O 1
ATOM 1542 N N . ALA A 1 199 ? -31.296 -0.913 41.759 1.00 96.88 199 ALA A N 1
ATOM 1543 C CA . ALA A 1 199 ? -31.592 0.436 42.242 1.00 96.88 199 ALA A CA 1
ATOM 1544 C C . ALA A 1 199 ? -33.056 0.580 42.702 1.00 96.88 199 ALA A C 1
ATOM 1546 O O . ALA A 1 199 ? -33.328 1.227 43.714 1.00 96.88 199 ALA A O 1
ATOM 1547 N N . THR A 1 200 ? -33.988 -0.062 41.991 1.00 97.31 200 THR A N 1
ATOM 1548 C CA . THR A 1 200 ? -35.416 -0.079 42.342 1.00 97.31 200 THR A CA 1
ATOM 1549 C C . THR A 1 200 ? -35.668 -0.868 43.631 1.00 97.31 200 THR A C 1
ATOM 1551 O O . THR A 1 200 ? -36.403 -0.403 44.502 1.00 97.31 200 THR A O 1
ATOM 1554 N N . GLU A 1 201 ? -35.021 -2.024 43.803 1.00 97.06 201 GLU A N 1
ATOM 1555 C CA . GLU A 1 201 ? -35.099 -2.818 45.039 1.00 97.06 201 GLU A CA 1
ATOM 1556 C C . GLU A 1 201 ? -34.539 -2.057 46.248 1.00 97.06 201 GLU A C 1
ATOM 1558 O O . GLU A 1 201 ? -35.186 -1.996 47.294 1.00 97.06 201 GLU A O 1
ATOM 1563 N N . ILE A 1 202 ? -33.378 -1.408 46.097 1.00 96.88 202 ILE A N 1
ATOM 1564 C CA . ILE A 1 202 ? -32.781 -0.561 47.143 1.00 96.88 202 ILE A CA 1
ATOM 1565 C C . ILE A 1 202 ? -33.746 0.555 47.550 1.00 96.88 202 ILE A C 1
ATOM 1567 O O . ILE A 1 202 ? -33.894 0.832 48.743 1.00 96.88 202 ILE A O 1
ATOM 1571 N N . GLN A 1 203 ? -34.415 1.187 46.582 1.00 96.69 203 GLN A N 1
ATOM 1572 C CA . GLN A 1 203 ? -35.396 2.226 46.876 1.00 96.69 203 GLN A CA 1
ATOM 1573 C C . GLN A 1 203 ? -36.581 1.663 47.673 1.00 96.69 203 GLN A C 1
ATOM 1575 O O . GLN A 1 203 ? -36.952 2.241 48.692 1.00 96.69 203 GLN A O 1
ATOM 1580 N N . SER A 1 204 ? -37.106 0.494 47.293 1.00 96.69 204 SER A N 1
ATOM 1581 C CA . SER A 1 204 ? -38.178 -0.166 48.048 1.00 96.69 204 SER A CA 1
ATOM 1582 C C . SER A 1 204 ? -37.757 -0.508 49.484 1.00 96.69 204 SER A C 1
ATOM 1584 O O . SER A 1 204 ? -38.501 -0.231 50.426 1.00 96.69 204 SER A O 1
ATOM 1586 N N . PHE A 1 205 ? -36.549 -1.047 49.685 1.00 96.38 205 PHE A N 1
ATOM 1587 C CA . PHE A 1 205 ? -36.034 -1.338 51.027 1.00 96.38 205 PHE A CA 1
ATOM 1588 C C . PHE A 1 205 ? -35.823 -0.083 51.873 1.00 96.38 205 PHE A C 1
ATOM 1590 O O . PHE A 1 205 ? -36.085 -0.108 53.080 1.00 96.38 205 PHE A O 1
ATOM 1597 N N . ARG A 1 206 ? -35.376 1.021 51.261 1.00 96.38 206 ARG A N 1
ATOM 1598 C CA . ARG A 1 206 ? -35.280 2.325 51.927 1.00 96.38 206 ARG A CA 1
ATOM 1599 C C . ARG A 1 206 ? -36.658 2.783 52.403 1.00 96.38 206 ARG A C 1
ATOM 1601 O O . ARG A 1 206 ? -36.800 3.119 53.578 1.00 96.38 206 ARG A O 1
ATOM 1608 N N . ASP A 1 207 ? -37.657 2.755 51.526 1.00 97.06 207 ASP A N 1
ATOM 1609 C CA . ASP A 1 207 ? -39.014 3.210 51.842 1.00 97.06 207 ASP A CA 1
ATOM 1610 C C . ASP A 1 207 ? -39.644 2.355 52.959 1.00 97.06 207 ASP A C 1
ATOM 1612 O O . ASP A 1 207 ? -40.230 2.882 53.909 1.00 97.06 207 ASP A O 1
ATOM 1616 N N . GLN A 1 208 ? -39.456 1.029 52.911 1.00 96.62 208 GLN A N 1
ATOM 1617 C CA . GLN A 1 208 ? -39.897 0.114 53.973 1.00 96.62 208 GLN A CA 1
ATOM 1618 C C . GLN A 1 208 ? -39.206 0.404 55.309 1.00 96.62 208 GLN A C 1
ATOM 1620 O O . GLN A 1 208 ? -39.860 0.454 56.350 1.00 96.62 208 GLN A O 1
ATOM 1625 N N . SER A 1 209 ? -37.893 0.634 55.284 1.00 95.12 209 SER A N 1
ATOM 1626 C CA . SER A 1 209 ? -37.113 0.956 56.481 1.00 95.12 209 SER A CA 1
ATOM 1627 C C . SER A 1 209 ? -37.571 2.274 57.113 1.00 95.12 209 SER A C 1
ATOM 1629 O O . SER A 1 209 ? -37.684 2.368 58.334 1.00 95.12 209 SER A O 1
ATOM 1631 N N . GLN A 1 210 ? -37.910 3.277 56.299 1.00 95.88 210 GLN A N 1
ATOM 1632 C CA . GLN A 1 210 ? -38.456 4.547 56.778 1.00 95.88 210 GLN A CA 1
ATOM 1633 C C . GLN A 1 210 ? -39.848 4.378 57.407 1.00 95.88 210 GLN A C 1
ATOM 1635 O O . GLN A 1 210 ? -40.138 4.988 58.439 1.00 95.88 210 GLN A O 1
ATOM 1640 N N . LYS A 1 211 ? -40.688 3.502 56.842 1.00 96.81 211 LYS A N 1
ATOM 1641 C CA . LYS A 1 211 ? -41.975 3.133 57.443 1.00 96.81 211 LYS A CA 1
ATOM 1642 C C . LYS A 1 211 ? -41.790 2.465 58.808 1.00 96.81 211 LYS A C 1
ATOM 1644 O O . LYS A 1 211 ? -42.413 2.898 59.776 1.00 96.81 211 LYS A O 1
ATOM 1649 N N . TYR A 1 212 ? -40.905 1.471 58.913 1.00 95.44 212 TYR A N 1
ATOM 1650 C CA . TYR A 1 212 ? -40.620 0.811 60.190 1.00 95.44 212 TYR A CA 1
ATOM 1651 C C . TYR A 1 212 ? -40.058 1.775 61.234 1.00 95.44 212 TYR A C 1
ATOM 1653 O O . TYR A 1 212 ? -40.434 1.688 62.399 1.00 95.44 212 TYR A O 1
ATOM 1661 N N . LEU A 1 213 ? -39.211 2.726 60.832 1.00 96.50 213 LEU A N 1
ATOM 1662 C CA . LEU A 1 213 ? -38.712 3.758 61.739 1.00 96.50 213 LEU A CA 1
ATOM 1663 C C . LEU A 1 213 ? -39.866 4.584 62.329 1.00 96.50 213 LEU A C 1
ATOM 1665 O O . LEU A 1 213 ? -39.929 4.771 63.542 1.00 96.50 213 LEU A O 1
ATOM 1669 N N . SER A 1 214 ? -40.818 5.003 61.490 1.00 95.94 214 SER A N 1
ATOM 1670 C CA . SER A 1 214 ? -42.007 5.736 61.937 1.00 95.94 214 SER A CA 1
ATOM 1671 C C . SER A 1 214 ? -42.889 4.907 62.883 1.00 95.94 214 SER A C 1
ATOM 1673 O O . SER A 1 214 ? -43.359 5.416 63.903 1.00 95.94 214 SER A O 1
ATOM 1675 N N . GLU A 1 215 ? -43.072 3.612 62.602 1.00 96.56 215 GLU A N 1
ATOM 1676 C CA . GLU A 1 215 ? -43.810 2.695 63.481 1.00 96.56 215 GLU A CA 1
ATOM 1677 C C . GLU A 1 215 ? -43.110 2.503 64.837 1.00 96.56 215 GLU A C 1
ATOM 1679 O O . GLU A 1 215 ? -43.767 2.538 65.881 1.00 96.56 215 GLU A O 1
ATOM 1684 N N . ILE A 1 216 ? -41.781 2.355 64.844 1.00 95.88 216 ILE A N 1
ATOM 1685 C CA . ILE A 1 216 ? -40.971 2.243 66.064 1.00 95.88 216 ILE A CA 1
ATOM 1686 C C . ILE A 1 216 ? -41.082 3.517 66.904 1.00 95.88 216 ILE A C 1
ATOM 1688 O O . ILE A 1 216 ? -41.322 3.430 68.109 1.00 95.88 216 ILE A O 1
ATOM 1692 N N . GLU A 1 217 ? -40.962 4.699 66.295 1.00 95.88 217 GLU A N 1
ATOM 1693 C CA . GLU A 1 217 ? -41.137 5.977 66.995 1.00 95.88 217 GLU A CA 1
ATOM 1694 C C . GLU A 1 217 ? -42.546 6.123 67.585 1.00 95.88 217 GLU A C 1
ATOM 1696 O O . GLU A 1 217 ? -42.707 6.570 68.725 1.00 95.88 217 GLU A O 1
ATOM 1701 N N . GLY A 1 218 ? -43.576 5.704 66.843 1.00 96.69 218 GLY A N 1
ATOM 1702 C CA . GLY A 1 218 ? -44.957 5.685 67.323 1.00 96.69 218 GLY A CA 1
ATOM 1703 C C . GLY A 1 218 ? -45.156 4.742 68.513 1.00 96.69 218 GLY A C 1
ATOM 1704 O O . GLY A 1 218 ? -45.768 5.120 69.514 1.00 96.69 218 GLY A O 1
ATOM 1705 N N . ASN A 1 219 ? -44.608 3.529 68.441 1.00 95.94 219 ASN A N 1
ATOM 1706 C CA . ASN A 1 219 ? -44.675 2.552 69.527 1.00 95.94 219 ASN A CA 1
ATOM 1707 C C . ASN A 1 219 ? -43.884 3.002 70.758 1.00 95.94 219 ASN A C 1
ATOM 1709 O O . ASN A 1 219 ? -44.355 2.811 71.878 1.00 95.94 219 ASN A O 1
ATOM 1713 N N . LYS A 1 220 ? -42.733 3.657 70.568 1.00 97.00 220 LYS A N 1
ATOM 1714 C CA . LYS A 1 220 ? -41.962 4.264 71.656 1.00 97.00 220 LYS A CA 1
ATOM 1715 C C . LYS A 1 220 ? -42.804 5.287 72.419 1.00 97.00 220 LYS A C 1
ATOM 1717 O O . LYS A 1 220 ? -42.921 5.166 73.633 1.00 97.00 220 LYS A O 1
ATOM 1722 N N . LYS A 1 221 ? -43.468 6.214 71.715 1.00 96.31 221 LYS A N 1
ATOM 1723 C CA . LYS A 1 221 ? -44.369 7.202 72.340 1.00 96.31 221 LYS A CA 1
ATOM 1724 C C . LYS A 1 221 ? -45.499 6.539 73.129 1.00 96.31 221 LYS A C 1
ATOM 1726 O O . LYS A 1 221 ? -45.769 6.933 74.258 1.00 96.31 221 LYS A O 1
ATOM 1731 N N . LYS A 1 222 ? -46.136 5.504 72.567 1.00 95.75 222 LYS A N 1
ATOM 1732 C CA . LYS A 1 222 ? -47.177 4.735 73.276 1.00 95.75 222 LYS A CA 1
ATOM 1733 C C . LYS A 1 222 ? -46.630 4.039 74.524 1.00 95.75 222 LYS A C 1
ATOM 1735 O O . LYS A 1 222 ? -47.299 4.016 75.549 1.00 95.75 222 LYS A O 1
ATOM 1740 N N . SER A 1 223 ? -45.425 3.477 74.450 1.00 94.44 223 SER A N 1
ATOM 1741 C CA . SER A 1 223 ? -44.776 2.830 75.594 1.00 94.44 223 SER A CA 1
ATOM 1742 C C . SER A 1 223 ? -44.413 3.830 76.692 1.00 94.44 223 SER A C 1
ATOM 1744 O O . SER A 1 223 ? -44.537 3.496 77.867 1.00 94.44 223 SER A O 1
ATOM 1746 N N . GLU A 1 224 ? -43.967 5.035 76.329 1.00 95.31 224 GLU A N 1
ATOM 1747 C CA . GLU A 1 224 ? -43.703 6.127 77.274 1.00 95.31 224 GLU A CA 1
ATOM 1748 C C . GLU A 1 224 ? -44.997 6.562 77.974 1.00 95.31 224 GLU A C 1
ATOM 1750 O O . GLU A 1 224 ? -45.030 6.607 79.200 1.00 95.31 224 GLU A O 1
ATOM 1755 N N . GLN A 1 225 ? -46.086 6.753 77.221 1.00 95.94 225 GLN A N 1
ATOM 1756 C CA . GLN A 1 225 ? -47.411 7.047 77.783 1.00 95.94 225 GLN A CA 1
ATOM 1757 C C . GLN A 1 225 ? -47.886 5.955 78.746 1.00 95.94 225 GLN A C 1
ATOM 1759 O O . GLN A 1 225 ? -48.289 6.250 79.865 1.00 95.94 225 GLN A O 1
ATOM 1764 N N . LEU A 1 226 ? -47.790 4.685 78.342 1.00 95.44 226 LEU A N 1
ATOM 1765 C CA . LEU A 1 226 ? -48.208 3.565 79.183 1.00 95.44 226 LEU A CA 1
ATOM 1766 C C . LEU A 1 226 ? -47.380 3.480 80.471 1.00 95.44 226 LEU A C 1
ATOM 1768 O O . LEU A 1 226 ? -47.921 3.177 81.532 1.00 95.44 226 LEU A O 1
ATOM 1772 N N . ARG A 1 227 ? -46.072 3.746 80.394 1.00 95.50 227 ARG A N 1
ATOM 1773 C CA . ARG A 1 227 ? -45.202 3.816 81.574 1.00 95.50 227 ARG A CA 1
ATOM 1774 C C . ARG A 1 227 ? -45.670 4.916 82.527 1.00 95.50 227 ARG A C 1
ATOM 1776 O O . ARG A 1 227 ? -45.757 4.666 83.726 1.00 95.50 227 ARG A O 1
ATOM 1783 N N . ASP A 1 228 ? -45.974 6.098 82.003 1.00 95.88 228 ASP A N 1
ATOM 1784 C CA . ASP A 1 228 ? -46.432 7.232 82.807 1.00 95.88 228 ASP A CA 1
ATOM 1785 C C . ASP A 1 228 ? -47.807 6.939 83.449 1.00 95.88 228 ASP A C 1
ATOM 1787 O O . ASP A 1 228 ? -48.008 7.206 84.636 1.00 95.88 228 ASP A O 1
ATOM 1791 N N . ASP A 1 229 ? -48.721 6.285 82.721 1.00 94.25 229 ASP A N 1
ATOM 1792 C CA . ASP A 1 229 ? -50.015 5.820 83.245 1.00 94.25 229 ASP A CA 1
ATOM 1793 C C . ASP A 1 229 ? -49.859 4.760 84.347 1.00 94.25 229 ASP A C 1
ATOM 1795 O O . ASP A 1 229 ? -50.551 4.807 85.368 1.00 94.25 229 ASP A O 1
ATOM 1799 N N . ILE A 1 230 ? -48.945 3.799 84.171 1.00 93.38 230 ILE A N 1
ATOM 1800 C CA . ILE A 1 230 ? -48.623 2.797 85.196 1.00 93.38 230 ILE A CA 1
ATOM 1801 C C . ILE A 1 230 ? -48.088 3.484 86.451 1.00 93.38 230 ILE A C 1
ATOM 1803 O O . ILE A 1 230 ? -48.532 3.144 87.547 1.00 93.38 230 ILE A O 1
ATOM 1807 N N . GLN A 1 231 ? -47.179 4.452 86.303 1.00 94.25 231 GLN A N 1
ATOM 1808 C CA . GLN A 1 231 ? -46.627 5.189 87.438 1.00 94.25 231 GLN A CA 1
ATOM 1809 C C . GLN A 1 231 ? -47.730 5.928 88.199 1.00 94.25 231 GLN A C 1
ATOM 1811 O O . GLN A 1 231 ? -47.858 5.761 89.409 1.00 94.25 231 GLN A O 1
ATOM 1816 N N . LYS A 1 232 ? -48.602 6.649 87.487 1.00 94.56 232 LYS A N 1
ATOM 1817 C CA . LYS A 1 232 ? -49.748 7.341 88.089 1.00 94.56 232 LYS A CA 1
ATOM 1818 C C . LYS A 1 232 ? -50.683 6.380 88.830 1.00 94.56 232 LYS A C 1
ATOM 1820 O O . LYS A 1 232 ? -51.124 6.672 89.939 1.00 94.56 232 LYS A O 1
ATOM 1825 N N . ASN A 1 233 ? -50.999 5.231 88.235 1.00 93.00 233 ASN A N 1
ATOM 1826 C CA . ASN A 1 233 ? -51.848 4.223 88.876 1.00 93.00 233 ASN A CA 1
ATOM 1827 C C . ASN A 1 233 ? -51.177 3.588 90.100 1.00 93.00 233 ASN A C 1
ATOM 1829 O O . ASN A 1 233 ? -51.865 3.252 91.064 1.00 93.00 233 ASN A O 1
ATOM 1833 N N . LEU A 1 234 ? -49.853 3.427 90.079 1.00 92.75 234 LEU A N 1
ATOM 1834 C CA . LEU A 1 234 ? -49.078 2.947 91.219 1.00 92.75 234 LEU A CA 1
ATOM 1835 C C . LEU A 1 234 ? -49.113 3.965 92.364 1.00 92.75 234 LEU A C 1
ATOM 1837 O O . LEU A 1 234 ? -49.370 3.579 93.504 1.00 92.75 234 LEU A O 1
ATOM 1841 N N . ASP A 1 235 ? -48.966 5.253 92.061 1.00 92.31 235 ASP A N 1
ATOM 1842 C CA . ASP A 1 235 ? -49.095 6.330 93.046 1.00 92.31 235 ASP A CA 1
ATOM 1843 C C . ASP A 1 235 ? -50.505 6.325 93.675 1.00 92.31 235 ASP A C 1
ATOM 1845 O O . ASP A 1 235 ? -50.636 6.282 94.896 1.00 92.31 235 ASP A O 1
ATOM 1849 N N . ILE A 1 236 ? -51.568 6.209 92.867 1.00 92.31 236 ILE A N 1
ATOM 1850 C CA . ILE A 1 236 ? -52.953 6.078 93.367 1.00 92.31 236 ILE A CA 1
ATOM 1851 C C . ILE A 1 236 ? -53.123 4.824 94.239 1.00 92.31 236 ILE A C 1
ATOM 1853 O O . ILE A 1 236 ? -53.749 4.867 95.299 1.00 92.31 236 ILE A O 1
ATOM 1857 N N . ALA A 1 237 ? -52.588 3.679 93.810 1.00 86.81 237 ALA A N 1
ATOM 1858 C CA . ALA A 1 237 ? -52.703 2.432 94.561 1.00 86.81 237 ALA A CA 1
ATOM 1859 C C . ALA A 1 237 ? -51.958 2.502 95.903 1.00 86.81 237 ALA A C 1
ATOM 1861 O O . ALA A 1 237 ? -52.441 1.961 96.900 1.00 86.81 237 ALA A O 1
ATOM 1862 N N . THR A 1 238 ? -50.803 3.170 95.948 1.00 88.38 238 THR A N 1
ATOM 1863 C CA . THR A 1 238 ? -50.052 3.388 97.193 1.00 88.38 238 THR A CA 1
ATOM 1864 C C . THR A 1 238 ? -50.766 4.362 98.130 1.00 88.38 238 THR A C 1
ATOM 1866 O O . THR A 1 238 ? -50.846 4.082 99.326 1.00 88.38 238 THR A O 1
ATOM 1869 N N . GLU A 1 239 ? -51.384 5.424 97.606 1.00 90.62 239 GLU A N 1
ATOM 1870 C CA . GLU A 1 239 ? -52.250 6.327 98.374 1.00 90.62 239 GLU A CA 1
ATOM 1871 C C . GLU A 1 239 ? -53.443 5.574 98.980 1.00 90.62 239 GLU A C 1
ATOM 1873 O O . GLU A 1 239 ? -53.645 5.596 100.197 1.00 90.62 239 GLU A O 1
ATOM 1878 N N . LYS A 1 240 ? -54.189 4.816 98.163 1.00 86.06 240 LYS A N 1
ATOM 1879 C CA . LYS A 1 240 ? -55.326 4.009 98.636 1.00 86.06 240 LYS A CA 1
ATOM 1880 C C . LYS A 1 240 ? -54.922 2.937 99.627 1.00 86.06 240 LYS A C 1
ATOM 1882 O O . LYS A 1 240 ? -55.652 2.678 100.581 1.00 86.06 240 LYS A O 1
ATOM 1887 N N . ARG A 1 241 ? -53.746 2.342 99.455 1.00 85.19 241 ARG A N 1
ATOM 1888 C CA . ARG A 1 241 ? -53.187 1.439 100.456 1.00 85.19 241 ARG A CA 1
ATOM 1889 C C . ARG A 1 241 ? -52.935 2.159 101.781 1.00 85.19 241 ARG A C 1
ATOM 1891 O O . ARG A 1 241 ? -53.304 1.613 102.813 1.00 85.19 241 ARG A O 1
ATOM 1898 N N . SER A 1 242 ? -52.352 3.358 101.764 1.00 84.50 242 SER A N 1
ATOM 1899 C CA . SER A 1 242 ? -52.129 4.145 102.984 1.00 84.50 242 SER A CA 1
ATOM 1900 C C . SER A 1 242 ? -53.445 4.506 103.683 1.00 84.50 242 SER A C 1
ATOM 1902 O O . SER A 1 242 ? -53.529 4.423 104.906 1.00 84.50 242 SER A O 1
ATOM 1904 N N . GLU A 1 243 ? -54.495 4.853 102.930 1.00 84.56 243 GLU A N 1
ATOM 1905 C CA . GLU A 1 243 ? -55.842 5.057 103.487 1.00 84.56 243 GLU A CA 1
ATOM 1906 C C . GLU A 1 243 ? -56.380 3.786 104.166 1.00 84.56 243 GLU A C 1
ATOM 1908 O O . GLU A 1 243 ? -56.877 3.855 105.289 1.00 84.56 243 GLU A O 1
ATOM 1913 N N . VAL A 1 244 ? -56.254 2.622 103.515 1.00 79.94 244 VAL A N 1
ATOM 1914 C CA . VAL A 1 244 ? -56.692 1.333 104.078 1.00 79.94 244 VAL A CA 1
ATOM 1915 C C . VAL A 1 244 ? -55.900 0.972 105.333 1.00 79.94 244 VAL A C 1
ATOM 1917 O O . VAL A 1 244 ? -56.511 0.550 106.310 1.00 79.94 244 VAL A O 1
ATOM 1920 N N . GLU A 1 245 ? -54.576 1.158 105.335 1.00 77.50 245 GLU A N 1
ATOM 1921 C CA . GLU A 1 245 ? -53.731 0.933 106.517 1.00 77.50 245 GLU A CA 1
ATOM 1922 C C . GLU A 1 245 ? -54.174 1.839 107.678 1.00 77.50 245 GLU A C 1
ATOM 1924 O O . GLU A 1 245 ? -54.418 1.335 108.767 1.00 77.50 245 GLU A O 1
ATOM 1929 N N . LYS A 1 246 ? -54.437 3.134 107.440 1.00 81.94 246 LYS A N 1
ATOM 1930 C CA . LYS A 1 246 ? -54.969 4.044 108.477 1.00 81.94 246 LYS A CA 1
ATOM 1931 C C . LYS A 1 246 ? -56.331 3.611 109.026 1.00 81.94 246 LYS A C 1
ATOM 1933 O O . LYS A 1 246 ? -56.569 3.733 110.224 1.00 81.94 246 LYS A O 1
ATOM 1938 N N . ILE A 1 247 ? -57.247 3.148 108.170 1.00 77.50 247 ILE A N 1
ATOM 1939 C CA . ILE A 1 247 ? -58.572 2.671 108.602 1.00 77.50 247 ILE A CA 1
ATOM 1940 C C . ILE A 1 247 ? -58.440 1.370 109.402 1.00 77.50 247 ILE A C 1
ATOM 1942 O O . ILE A 1 247 ? -59.112 1.215 110.421 1.00 77.50 247 ILE A O 1
ATOM 1946 N N . ALA A 1 248 ? -57.585 0.449 108.956 1.00 71.19 248 ALA A N 1
ATOM 1947 C CA . ALA A 1 248 ? -57.310 -0.795 109.663 1.00 71.19 248 ALA A CA 1
ATOM 1948 C C . ALA A 1 248 ? -56.709 -0.509 111.044 1.00 71.19 248 ALA A C 1
ATOM 1950 O O . ALA A 1 248 ? -57.281 -0.960 112.034 1.00 71.19 248 ALA A O 1
ATOM 1951 N N . ASP A 1 249 ? -55.665 0.322 111.105 1.00 70.44 249 ASP A N 1
ATOM 1952 C CA . ASP A 1 249 ? -55.035 0.756 112.353 1.00 70.44 249 ASP A CA 1
ATOM 1953 C C . ASP A 1 249 ? -56.052 1.430 113.281 1.00 70.44 249 ASP A C 1
ATOM 1955 O O . ASP A 1 249 ? -56.100 1.120 114.465 1.00 70.44 249 ASP A O 1
ATOM 1959 N N . LEU A 1 250 ? -56.942 2.290 112.766 1.00 71.44 250 LEU A N 1
ATOM 1960 C CA . LEU A 1 250 ? -58.006 2.891 113.576 1.00 71.44 250 LEU A CA 1
ATOM 1961 C C . LEU A 1 250 ? -58.920 1.818 114.188 1.00 71.44 250 LEU A C 1
ATOM 1963 O O . LEU A 1 250 ? -59.193 1.858 115.386 1.00 71.44 250 LEU A O 1
ATOM 1967 N N . ILE A 1 251 ? -59.382 0.848 113.395 1.00 64.94 251 ILE A N 1
ATOM 1968 C CA . ILE A 1 251 ? -60.248 -0.244 113.870 1.00 64.94 251 ILE A CA 1
ATOM 1969 C C . ILE A 1 251 ? -59.525 -1.115 114.912 1.00 64.94 251 ILE A C 1
ATOM 1971 O O . ILE A 1 251 ? -60.171 -1.605 115.844 1.00 64.94 251 ILE A O 1
ATOM 1975 N N . THR A 1 252 ? -58.208 -1.302 114.785 1.00 63.84 252 THR A N 1
ATOM 1976 C CA . THR A 1 252 ? -57.419 -2.152 115.687 1.00 63.84 252 THR A CA 1
ATOM 1977 C C . THR A 1 252 ? -56.932 -1.444 116.950 1.00 63.84 252 THR A C 1
ATOM 1979 O O . THR A 1 252 ? -57.038 -2.033 118.026 1.00 63.84 252 THR A O 1
ATOM 1982 N N . ASP A 1 253 ? -56.461 -0.198 116.864 1.00 56.72 253 ASP A N 1
ATOM 1983 C CA . ASP A 1 253 ? -55.914 0.558 118.001 1.00 56.72 253 ASP A CA 1
ATOM 1984 C C . ASP A 1 253 ? -57.005 1.227 118.843 1.00 56.72 253 ASP A C 1
ATOM 1986 O O . ASP A 1 253 ? -56.878 1.319 120.067 1.00 56.72 253 ASP A O 1
ATOM 1990 N N . THR A 1 254 ? -58.133 1.643 118.251 1.00 55.59 254 THR A N 1
ATOM 1991 C CA . THR A 1 254 ? -59.213 2.299 119.014 1.00 55.59 254 THR A CA 1
ATOM 1992 C C . THR A 1 254 ? -60.225 1.313 119.590 1.00 55.59 254 THR A C 1
ATOM 1994 O O . THR A 1 254 ? -61.427 1.424 119.395 1.00 55.59 254 THR A O 1
ATOM 1997 N N . GLY A 1 255 ? -59.748 0.335 120.362 1.00 57.38 255 GLY A N 1
ATOM 1998 C CA . GLY A 1 255 ? -60.486 -0.216 121.502 1.00 57.38 255 GLY A CA 1
ATOM 1999 C C . GLY A 1 255 ? -61.861 -0.858 121.262 1.00 57.38 255 GLY A C 1
ATOM 2000 O O . GLY A 1 255 ? -62.492 -1.214 122.250 1.00 57.38 255 GLY A O 1
ATOM 2001 N N . PHE A 1 256 ? -62.362 -1.052 120.038 1.00 64.88 256 PHE A N 1
ATOM 2002 C CA . PHE A 1 256 ? -63.722 -1.563 119.826 1.00 64.88 256 PHE A CA 1
ATOM 2003 C C . PHE A 1 256 ? -63.857 -3.040 120.198 1.00 64.88 256 PHE A C 1
ATOM 2005 O O . PHE A 1 256 ? -64.694 -3.370 121.031 1.00 64.88 256 PHE A O 1
ATOM 2012 N N . ALA A 1 257 ? -63.010 -3.931 119.675 1.00 64.88 257 ALA A N 1
ATOM 2013 C CA . ALA A 1 257 ? -63.103 -5.362 119.990 1.00 64.88 257 ALA A CA 1
ATOM 2014 C C . ALA A 1 257 ? -62.913 -5.628 121.494 1.00 64.88 257 ALA A C 1
ATOM 2016 O O . ALA A 1 257 ? -63.726 -6.306 122.123 1.00 64.88 257 ALA A O 1
ATOM 2017 N N . ASN A 1 258 ? -61.894 -5.005 122.093 1.00 68.38 258 ASN A N 1
ATOM 2018 C CA . ASN A 1 258 ? -61.574 -5.200 123.504 1.00 68.38 258 ASN A CA 1
ATOM 2019 C C . ASN A 1 258 ? -62.601 -4.514 124.431 1.00 68.38 258 ASN A C 1
ATOM 2021 O O . ASN A 1 258 ? -62.984 -5.082 125.453 1.00 68.38 258 ASN A O 1
ATOM 2025 N N . SER A 1 259 ? -63.119 -3.326 124.077 1.00 71.75 259 SER A N 1
ATOM 2026 C CA . SER A 1 259 ? -64.193 -2.677 124.851 1.00 71.75 259 SER A CA 1
ATOM 2027 C C . SER A 1 259 ? -65.521 -3.421 124.735 1.00 71.75 259 SER A C 1
ATOM 2029 O O . SER A 1 259 ? -66.200 -3.574 125.749 1.00 71.75 259 SER A O 1
ATOM 2031 N N . PHE A 1 260 ? -65.875 -3.950 123.559 1.00 79.06 260 PHE A N 1
ATOM 2032 C CA . PHE A 1 260 ? -67.074 -4.769 123.381 1.00 79.06 260 PHE A CA 1
ATOM 2033 C C . PHE A 1 260 ? -66.971 -6.089 124.144 1.00 79.06 260 PHE A C 1
ATOM 2035 O O . PHE A 1 260 ? -67.921 -6.457 124.832 1.00 79.06 260 PHE A O 1
ATOM 2042 N N . GLN A 1 261 ? -65.814 -6.755 124.114 1.00 79.69 261 GLN A N 1
ATOM 2043 C CA . GLN A 1 261 ? -65.588 -7.992 124.862 1.00 79.69 261 GLN A CA 1
ATOM 2044 C C . GLN A 1 261 ? -65.611 -7.756 126.379 1.00 79.69 261 GLN A C 1
ATOM 2046 O O . GLN A 1 261 ? -66.287 -8.481 127.113 1.00 79.69 261 GLN A O 1
ATOM 2051 N N . ASN A 1 262 ? -64.935 -6.710 126.861 1.00 80.56 262 ASN A N 1
ATOM 2052 C CA . ASN A 1 262 ? -64.957 -6.343 128.278 1.00 80.56 262 ASN A CA 1
ATOM 2053 C C . ASN A 1 262 ? -66.362 -5.941 128.732 1.00 80.56 262 ASN A C 1
ATOM 2055 O O . ASN A 1 262 ? -66.793 -6.334 129.819 1.00 80.56 262 ASN A O 1
ATOM 2059 N N . ARG A 1 263 ? -67.112 -5.212 127.895 1.00 81.00 263 ARG A N 1
ATOM 2060 C CA . ARG A 1 263 ? -68.493 -4.835 128.199 1.00 81.00 263 ARG A CA 1
ATOM 2061 C C . ARG A 1 263 ? -69.418 -6.047 128.219 1.00 81.00 263 ARG A C 1
ATOM 2063 O O . ARG A 1 263 ? -70.193 -6.161 129.160 1.00 81.00 263 ARG A O 1
ATOM 2070 N N . ALA A 1 264 ? -69.293 -6.972 127.268 1.00 82.12 264 ALA A N 1
ATOM 2071 C CA . ALA A 1 264 ? -70.030 -8.235 127.281 1.00 82.12 264 ALA A CA 1
ATOM 2072 C C . ALA A 1 264 ? -69.735 -9.036 128.561 1.00 82.12 264 ALA A C 1
ATOM 2074 O O . ALA A 1 264 ? -70.655 -9.481 129.239 1.00 82.12 264 ALA A O 1
ATOM 2075 N N . LYS A 1 265 ? -68.464 -9.132 128.974 1.00 83.69 265 LYS A N 1
ATOM 2076 C CA . LYS A 1 265 ? -68.072 -9.832 130.209 1.00 83.69 265 LYS A CA 1
ATOM 2077 C C . LYS A 1 265 ? -68.657 -9.186 131.472 1.00 83.69 265 LYS A C 1
ATOM 2079 O O . LYS A 1 265 ? -69.110 -9.905 132.360 1.00 83.69 265 LYS A O 1
ATOM 2084 N N . LEU A 1 266 ? -68.663 -7.854 131.550 1.00 84.56 266 LEU A N 1
ATOM 2085 C CA . LEU A 1 266 ? -69.285 -7.105 132.650 1.00 84.56 266 LEU A CA 1
ATOM 2086 C C . LEU A 1 266 ? -70.801 -7.348 132.713 1.00 84.56 266 LEU A C 1
ATOM 2088 O O . LEU A 1 266 ? -71.324 -7.659 133.781 1.00 84.56 266 LEU A O 1
ATOM 2092 N N . LEU A 1 267 ? -71.491 -7.264 131.571 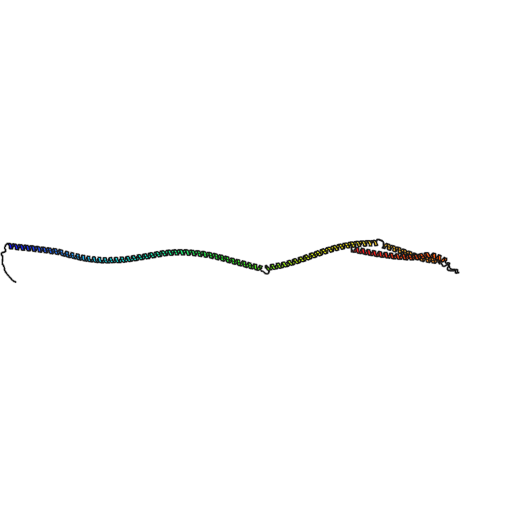1.00 85.38 267 LEU A N 1
ATOM 2093 C CA . LEU A 1 267 ? -72.935 -7.513 131.471 1.00 85.38 267 LEU A CA 1
ATOM 2094 C C . LEU A 1 267 ? -73.286 -8.962 131.838 1.00 85.38 267 LEU A C 1
ATOM 2096 O O . LEU A 1 267 ? -74.256 -9.199 132.552 1.00 85.38 267 LEU A O 1
ATOM 2100 N N . ARG A 1 268 ? -72.445 -9.932 131.456 1.00 82.94 268 ARG A N 1
ATOM 2101 C CA . ARG A 1 268 ? -72.600 -11.338 131.852 1.00 82.94 268 ARG A CA 1
ATOM 2102 C C . ARG A 1 268 ? -72.594 -11.513 133.367 1.00 82.94 268 ARG A C 1
ATOM 2104 O O . ARG A 1 268 ? -73.431 -12.224 133.916 1.00 82.94 268 ARG A O 1
ATOM 2111 N N . ILE A 1 269 ? -71.647 -10.869 134.052 1.00 82.56 269 ILE A N 1
ATOM 2112 C CA . ILE A 1 269 ? -71.551 -10.923 135.517 1.00 82.56 269 ILE A CA 1
ATOM 2113 C C . ILE A 1 269 ? -72.804 -10.309 136.147 1.00 82.56 269 ILE A C 1
ATOM 2115 O O . ILE A 1 269 ? -73.415 -10.934 137.012 1.00 82.56 269 ILE A O 1
ATOM 2119 N N . ASN A 1 270 ? -73.236 -9.138 135.675 1.00 83.06 270 ASN A N 1
ATOM 2120 C CA . ASN A 1 270 ? -74.461 -8.501 136.162 1.00 83.06 270 ASN A CA 1
ATOM 2121 C C . ASN A 1 270 ? -75.707 -9.358 135.920 1.00 83.06 270 ASN A C 1
ATOM 2123 O O . ASN A 1 270 ? -76.561 -9.456 136.798 1.00 83.06 270 ASN A O 1
ATOM 2127 N N . SER A 1 271 ? -75.796 -10.020 134.768 1.00 80.81 271 SER A N 1
ATOM 2128 C CA . SER A 1 271 ? -76.861 -10.971 134.458 1.00 80.81 271 SER A CA 1
ATOM 2129 C C . SER A 1 271 ? -76.908 -12.094 135.505 1.00 80.81 271 SER A C 1
ATOM 2131 O O . SER A 1 271 ? -77.945 -12.327 136.124 1.00 80.81 271 SER A O 1
ATOM 2133 N N . TYR A 1 272 ? -75.772 -12.711 135.843 1.00 83.25 272 TYR A N 1
ATOM 2134 C CA . TYR A 1 272 ? -75.730 -13.715 136.916 1.00 83.25 272 TYR A CA 1
ATOM 2135 C C . TYR A 1 272 ? -76.095 -13.162 138.299 1.00 83.25 272 TYR A C 1
ATOM 2137 O O . TYR A 1 272 ? -76.758 -13.858 139.068 1.00 83.25 272 TYR A O 1
ATOM 2145 N N . ILE A 1 273 ? -75.723 -11.918 138.614 1.00 84.56 273 ILE A N 1
ATOM 2146 C CA . ILE A 1 273 ? -76.122 -11.267 139.871 1.00 84.56 273 ILE A CA 1
ATOM 2147 C C . ILE A 1 273 ? -77.649 -11.127 139.940 1.00 84.56 273 ILE A C 1
ATOM 2149 O O . ILE A 1 273 ? -78.249 -11.488 140.951 1.00 84.56 273 ILE A O 1
ATOM 2153 N N . TRP A 1 274 ? -78.304 -10.678 138.866 1.00 85.06 274 TRP A N 1
ATOM 2154 C CA . TRP A 1 274 ? -79.767 -10.567 138.836 1.00 85.06 274 TRP A CA 1
ATOM 2155 C C . TRP A 1 274 ? -80.468 -11.928 138.890 1.00 85.06 274 TRP A C 1
ATOM 2157 O O . TRP A 1 274 ? -81.489 -12.051 139.566 1.00 85.06 274 TRP A O 1
ATOM 2167 N N . LEU A 1 275 ? -79.900 -12.962 138.261 1.00 84.88 275 LEU A N 1
ATOM 2168 C CA . LEU A 1 275 ? -80.388 -14.341 138.381 1.00 84.88 275 LEU A CA 1
ATOM 2169 C C . LEU A 1 275 ? -80.301 -14.848 139.832 1.00 84.88 275 LEU A C 1
ATOM 2171 O O . LEU A 1 275 ? -81.229 -15.489 140.332 1.00 84.88 275 LEU A O 1
ATOM 2175 N N . ALA A 1 276 ? -79.201 -14.543 140.523 1.00 83.06 276 ALA A N 1
ATOM 2176 C CA . ALA A 1 276 ? -79.015 -14.905 141.922 1.00 83.06 276 ALA A CA 1
ATOM 2177 C C . ALA A 1 276 ? -80.001 -14.157 142.836 1.00 83.06 276 ALA A C 1
ATOM 2179 O O . ALA A 1 276 ? -80.629 -14.789 143.683 1.00 83.06 276 ALA A O 1
ATOM 2180 N N . ILE A 1 277 ? -80.206 -12.848 142.625 1.00 84.44 277 ILE A N 1
ATOM 2181 C CA . ILE A 1 277 ? -81.200 -12.042 143.360 1.00 84.44 277 ILE A CA 1
ATOM 2182 C C . ILE A 1 277 ? -82.612 -12.588 143.139 1.00 84.44 277 ILE A C 1
ATOM 2184 O O . ILE A 1 277 ? -83.371 -12.722 144.095 1.00 84.44 277 ILE A O 1
ATOM 2188 N N . PHE A 1 278 ? -82.960 -12.942 141.900 1.00 84.62 278 PHE A N 1
ATOM 2189 C CA . PHE A 1 278 ? -84.235 -13.581 141.582 1.00 84.62 278 PHE A CA 1
ATOM 2190 C C . PHE A 1 278 ? -84.417 -14.899 142.350 1.00 84.62 278 PHE A C 1
ATOM 2192 O O . PHE A 1 278 ? -85.435 -15.095 143.012 1.00 84.62 278 PHE A O 1
ATOM 2199 N N . SER A 1 279 ? -83.404 -15.768 142.314 1.00 80.81 279 SER A N 1
ATOM 2200 C CA . SER A 1 279 ? -83.436 -17.078 142.976 1.00 80.81 279 SER A CA 1
ATOM 2201 C C . SER A 1 279 ? -83.551 -16.941 144.496 1.00 80.81 279 SER A C 1
ATOM 2203 O O . SER A 1 279 ? -84.382 -17.596 145.122 1.00 80.81 279 SER A O 1
ATOM 2205 N N . PHE A 1 280 ? -82.768 -16.040 145.094 1.00 83.31 280 PHE A N 1
ATOM 2206 C CA . PHE A 1 280 ? -82.843 -15.744 146.522 1.00 83.31 280 PHE A CA 1
ATOM 2207 C C . PHE A 1 280 ? -84.190 -15.125 146.903 1.00 83.31 280 PHE A C 1
ATOM 2209 O O . PHE A 1 280 ? -84.773 -15.512 147.910 1.00 83.31 280 PHE A O 1
ATOM 2216 N N . GLY A 1 281 ? -84.719 -14.218 146.077 1.00 82.12 281 GLY A N 1
ATOM 2217 C CA . GLY A 1 281 ? -86.042 -13.630 146.258 1.00 82.12 281 GLY A CA 1
ATOM 2218 C C . GLY A 1 281 ? -87.135 -14.695 146.326 1.00 82.12 281 GLY A C 1
ATOM 2219 O O . GLY A 1 281 ? -87.968 -14.644 147.224 1.00 82.12 281 GLY A O 1
ATOM 2220 N N . ILE A 1 282 ? -87.099 -15.709 145.456 1.00 81.31 282 ILE A N 1
ATOM 2221 C CA . ILE A 1 282 ? -88.049 -16.834 145.501 1.00 81.31 282 ILE A CA 1
ATOM 2222 C C . ILE A 1 282 ? -87.927 -17.628 146.805 1.00 81.31 282 ILE A C 1
ATOM 2224 O O . ILE A 1 282 ? -88.939 -17.934 147.442 1.00 81.31 282 ILE A O 1
ATOM 2228 N N . VAL A 1 283 ? -86.703 -17.967 147.216 1.00 83.44 283 VAL A N 1
ATOM 2229 C CA . VAL A 1 283 ? -86.468 -18.729 148.452 1.00 83.44 283 VAL A CA 1
ATOM 2230 C C . VAL A 1 283 ? -86.939 -17.932 149.671 1.00 83.44 283 VAL A C 1
ATOM 2232 O O . VAL A 1 283 ? -87.681 -18.455 150.499 1.00 83.44 283 VAL A O 1
ATOM 2235 N N . ALA A 1 284 ? -86.585 -16.650 149.753 1.00 79.69 284 ALA A N 1
ATOM 2236 C CA . ALA A 1 284 ? -87.007 -15.758 150.825 1.00 79.69 284 ALA A CA 1
ATOM 2237 C C . ALA A 1 284 ? -88.530 -15.552 150.843 1.00 79.69 284 ALA A C 1
ATOM 2239 O O . ALA A 1 284 ? -89.124 -15.551 151.919 1.00 79.69 284 ALA A O 1
ATOM 2240 N N . LEU A 1 285 ? -89.181 -15.454 149.677 1.00 80.19 285 LEU A N 1
ATOM 2241 C CA . LEU A 1 285 ? -90.643 -15.404 149.583 1.00 80.19 285 LEU A CA 1
ATOM 2242 C C . LEU A 1 285 ? -91.266 -16.688 150.124 1.00 80.19 285 LEU A C 1
ATOM 2244 O O . LEU A 1 285 ? -92.247 -16.623 150.853 1.00 80.19 285 LEU A O 1
ATOM 2248 N N . SER A 1 286 ? -90.676 -17.840 149.809 1.00 74.62 286 SER A N 1
ATOM 2249 C CA . SER A 1 286 ? -91.158 -19.143 150.277 1.00 74.62 286 SER A CA 1
ATOM 2250 C C . SER A 1 286 ? -91.040 -19.274 151.800 1.00 74.62 286 SER A C 1
ATOM 2252 O O . SER A 1 286 ? -91.982 -19.714 152.454 1.00 74.62 286 SER A O 1
ATOM 2254 N N . ILE A 1 287 ? -89.921 -18.825 152.380 1.00 78.44 287 ILE A N 1
ATOM 2255 C CA . ILE A 1 287 ? -89.707 -18.784 153.837 1.00 78.44 287 ILE A CA 1
ATOM 2256 C C . ILE A 1 287 ? -90.682 -17.808 154.509 1.00 78.44 287 ILE A C 1
ATOM 2258 O O . ILE A 1 287 ? -91.259 -18.120 155.548 1.00 78.44 287 ILE A O 1
ATOM 2262 N N . LEU A 1 288 ? -90.887 -16.626 153.925 1.00 75.12 288 LEU A N 1
ATOM 2263 C CA . LEU A 1 288 ? -91.779 -15.612 154.482 1.00 75.12 288 LEU A CA 1
ATOM 2264 C C . LEU A 1 288 ? -93.240 -16.064 154.412 1.00 75.12 288 LEU A C 1
ATOM 2266 O O . LEU A 1 288 ? -93.972 -15.885 155.380 1.00 75.12 288 LEU A O 1
ATOM 2270 N N . LEU A 1 289 ? -93.649 -16.711 153.318 1.00 70.62 289 LEU A N 1
ATOM 2271 C CA . LEU A 1 289 ? -94.955 -17.360 153.221 1.00 70.62 289 LEU A CA 1
ATOM 2272 C C . LEU A 1 289 ? -95.107 -18.450 154.285 1.00 70.62 289 LEU A C 1
ATOM 2274 O O . LEU A 1 289 ? -96.136 -18.479 154.948 1.00 70.62 289 LEU A O 1
ATOM 2278 N N . TYR A 1 290 ? -94.087 -19.280 154.517 1.00 70.50 290 TYR A N 1
ATOM 2279 C CA . TYR A 1 290 ? -94.108 -20.275 155.593 1.00 70.50 290 TYR A CA 1
ATOM 2280 C C . TYR A 1 290 ? -94.304 -19.636 156.980 1.00 70.50 290 TYR A C 1
ATOM 2282 O O . TYR A 1 290 ? -95.155 -20.081 157.740 1.00 70.50 290 TYR A O 1
ATOM 2290 N N . PHE A 1 291 ? -93.575 -18.560 157.294 1.00 65.62 291 PHE A N 1
ATOM 2291 C CA . PHE A 1 291 ? -93.668 -17.880 158.593 1.00 65.62 291 PHE A CA 1
ATOM 2292 C C . PHE A 1 291 ? -95.004 -17.146 158.788 1.00 65.62 291 PHE A C 1
ATOM 2294 O O . PHE A 1 291 ? -95.591 -17.170 159.864 1.00 65.62 291 PHE A O 1
ATOM 2301 N N . VAL A 1 292 ? -95.507 -16.494 157.738 1.00 65.06 292 VAL A N 1
ATOM 2302 C CA . VAL A 1 292 ? -96.775 -15.750 157.763 1.00 65.06 292 VAL A CA 1
ATOM 2303 C C . VAL A 1 292 ? -97.993 -16.680 157.807 1.00 65.06 292 VAL A C 1
ATOM 2305 O O . VAL A 1 292 ? -99.032 -16.306 158.356 1.00 65.06 292 VAL A O 1
ATOM 2308 N N . PHE A 1 293 ? -97.887 -17.874 157.224 1.00 62.78 293 PHE A N 1
ATOM 2309 C CA . PHE A 1 293 ? -98.941 -18.888 157.234 1.00 62.78 293 PHE A CA 1
ATOM 2310 C C . PHE A 1 293 ? -98.743 -19.967 158.304 1.00 62.78 293 PHE A C 1
ATOM 2312 O O . PHE A 1 293 ? -99.457 -20.963 158.240 1.00 62.78 293 PHE A O 1
ATOM 2319 N N . ASP A 1 294 ? -97.844 -19.789 159.286 1.00 55.06 294 ASP A N 1
ATOM 2320 C CA . ASP A 1 294 ? -97.624 -20.806 160.318 1.00 55.06 294 ASP A CA 1
ATOM 2321 C C . ASP A 1 294 ? -98.943 -21.183 161.017 1.00 55.06 294 ASP A C 1
ATOM 2323 O O . ASP A 1 294 ? -99.726 -20.366 161.511 1.00 55.06 294 ASP A O 1
ATOM 2327 N N . VAL A 1 295 ? -99.193 -22.483 160.965 1.00 54.00 295 VAL A N 1
ATOM 2328 C CA . VAL A 1 295 ? -100.491 -23.151 160.830 1.00 54.00 295 VAL A CA 1
ATOM 2329 C C . VAL A 1 295 ? -101.075 -23.472 162.214 1.00 54.00 295 VAL A C 1
ATOM 2331 O O . VAL A 1 295 ? -101.838 -24.417 162.386 1.00 54.00 295 VAL A O 1
ATOM 2334 N N . LYS A 1 296 ? -100.729 -22.692 163.248 1.00 50.53 296 LYS A N 1
ATOM 2335 C CA . LYS A 1 296 ? -101.240 -22.908 164.618 1.00 50.53 296 LYS A CA 1
ATOM 2336 C C . LYS A 1 296 ? -102.577 -22.225 164.900 1.00 50.53 296 LYS A C 1
ATOM 2338 O O . LYS A 1 296 ? -103.282 -22.659 165.800 1.00 50.53 296 LYS A O 1
ATOM 2343 N N . GLU A 1 297 ? -102.974 -21.237 164.099 1.00 51.06 297 GLU A N 1
ATOM 2344 C CA . GLU A 1 297 ? -104.308 -20.618 164.195 1.00 51.06 297 GLU A CA 1
ATOM 2345 C C . GLU A 1 297 ? -105.377 -21.376 163.372 1.00 51.06 297 GLU A C 1
ATOM 2347 O O . GLU A 1 297 ? -106.565 -21.103 163.490 1.00 51.06 297 GLU A O 1
ATOM 2352 N N . ILE A 1 298 ? -104.981 -22.376 162.568 1.00 51.62 298 ILE A N 1
ATOM 2353 C CA . ILE A 1 298 ? -105.880 -23.134 161.667 1.00 51.62 298 ILE A CA 1
ATOM 2354 C C . ILE A 1 298 ? -106.046 -24.612 162.105 1.00 51.62 298 ILE A C 1
ATOM 2356 O O . ILE A 1 298 ? -106.728 -25.394 161.448 1.00 51.62 298 ILE A O 1
ATOM 2360 N N . LEU A 1 299 ? -105.514 -25.003 163.273 1.00 46.81 299 LEU A N 1
ATOM 2361 C CA . LEU A 1 299 ? -105.709 -26.333 163.880 1.00 46.81 299 LEU A CA 1
ATOM 2362 C C . LEU A 1 299 ? -106.239 -26.238 165.329 1.00 46.81 299 LEU A C 1
ATOM 2364 O O . LEU A 1 299 ? -105.612 -26.698 166.275 1.00 46.81 299 LEU A O 1
ATOM 2368 N N . LEU A 1 300 ? -107.424 -25.631 165.464 1.00 47.56 300 LEU A N 1
ATOM 2369 C CA . LEU A 1 300 ? -108.507 -25.989 166.400 1.00 47.56 300 LEU A CA 1
ATOM 2370 C C . LEU A 1 300 ? -108.158 -26.246 167.894 1.00 47.56 300 LEU A C 1
ATOM 2372 O O . LEU A 1 300 ? -107.847 -27.359 168.309 1.00 47.56 300 LEU A O 1
ATOM 2376 N N . HIS A 1 301 ? -108.465 -25.267 168.752 1.00 40.91 301 HIS A N 1
ATOM 2377 C CA . HIS A 1 301 ? -109.772 -25.293 169.435 1.00 40.91 301 HIS A CA 1
ATOM 2378 C C . HIS A 1 301 ? -110.653 -24.275 168.695 1.00 40.91 301 HIS A C 1
ATOM 2380 O O . HIS A 1 301 ? -110.299 -23.105 168.639 1.00 40.91 301 HIS A O 1
ATOM 2386 N N . ASN A 1 302 ? -111.581 -24.706 167.841 1.00 48.16 302 ASN A N 1
ATOM 2387 C CA . ASN A 1 302 ? -112.916 -25.277 168.094 1.00 48.16 302 ASN A CA 1
ATOM 2388 C C . ASN A 1 302 ? -113.976 -24.168 168.084 1.00 48.16 302 ASN A C 1
ATOM 2390 O O . ASN A 1 302 ? -114.219 -23.528 169.099 1.00 48.16 302 ASN A O 1
ATOM 2394 N N . GLY A 1 303 ? -114.622 -23.991 166.929 1.00 39.53 303 GLY A N 1
ATOM 2395 C CA . GLY A 1 303 ? -115.725 -23.045 166.737 1.00 39.53 303 GLY A CA 1
ATOM 2396 C C . GLY A 1 303 ? -115.367 -21.978 165.712 1.00 39.53 303 GLY A C 1
ATOM 2397 O O . GLY A 1 303 ? -114.518 -21.133 165.963 1.00 39.53 303 GLY A O 1
ATOM 2398 N N . GLY A 1 304 ? -115.974 -22.073 164.530 1.00 48.22 304 GLY A N 1
ATOM 2399 C CA . GLY A 1 304 ? -115.675 -21.212 163.396 1.00 48.22 304 GLY A CA 1
ATOM 2400 C C . GLY A 1 304 ? -116.084 -19.763 163.625 1.00 48.22 304 GLY A C 1
ATOM 2401 O O . GLY A 1 304 ? -117.267 -19.469 163.748 1.00 48.22 304 GLY A O 1
ATOM 2402 N N . GLU A 1 305 ? -115.103 -18.872 163.544 1.00 44.44 305 GLU A N 1
ATOM 2403 C CA . GLU A 1 305 ? -115.301 -17.487 163.138 1.00 44.44 305 GLU A CA 1
ATOM 2404 C C . GLU A 1 305 ? -114.223 -17.097 162.119 1.00 44.44 305 GLU A C 1
ATOM 2406 O O . GLU A 1 305 ? -113.074 -17.536 162.167 1.00 44.44 305 GLU A O 1
ATOM 2411 N N . ILE A 1 306 ? -114.663 -16.337 161.121 1.00 50.84 306 ILE A N 1
ATOM 2412 C CA . ILE A 1 306 ? -113.970 -16.049 159.865 1.00 50.84 306 ILE A CA 1
ATOM 2413 C C . ILE A 1 306 ? -112.797 -15.087 160.134 1.00 50.84 306 ILE A C 1
ATOM 2415 O O . ILE A 1 306 ? -112.995 -14.078 160.817 1.00 50.84 306 ILE A O 1
ATOM 2419 N N . PRO A 1 307 ? -111.587 -15.335 159.587 1.00 55.41 307 PRO A N 1
ATOM 2420 C CA . PRO A 1 307 ? -110.436 -14.466 159.808 1.00 55.41 307 PRO A CA 1
ATOM 2421 C C . PRO A 1 307 ? -110.707 -13.052 159.282 1.00 55.41 307 PRO A C 1
ATOM 2423 O O . PRO A 1 307 ? -111.117 -12.851 158.138 1.00 55.41 307 PRO A O 1
ATOM 2426 N N . LYS A 1 308 ? -110.469 -12.057 160.141 1.00 54.50 308 LYS A N 1
ATOM 2427 C CA . LYS A 1 308 ? -110.690 -10.636 159.850 1.00 54.50 308 LYS A CA 1
ATOM 2428 C C . LYS A 1 308 ? -109.863 -10.207 158.631 1.00 54.50 308 LYS A C 1
ATOM 2430 O O . LYS A 1 308 ? -108.642 -10.393 158.609 1.00 54.50 308 LYS A O 1
ATOM 2435 N N . TRP A 1 309 ? -110.532 -9.582 157.656 1.00 52.56 309 TRP A N 1
ATOM 2436 C CA . TRP A 1 309 ? -109.957 -9.049 156.409 1.00 52.56 309 TRP A CA 1
ATOM 2437 C C . TRP A 1 309 ? -108.728 -8.153 156.626 1.00 52.56 309 TRP A C 1
ATOM 2439 O O . TRP A 1 309 ? -107.838 -8.103 155.782 1.00 52.56 309 TRP A O 1
ATOM 2449 N N . GLU A 1 310 ? -108.637 -7.506 157.786 1.00 57.25 310 GLU A N 1
ATOM 2450 C CA . GLU A 1 310 ? -107.505 -6.674 158.198 1.00 57.25 310 GLU A CA 1
ATOM 2451 C C . GLU A 1 310 ? -106.170 -7.442 158.199 1.00 57.25 310 GLU A C 1
ATOM 2453 O O . GLU A 1 310 ? -105.153 -6.911 157.756 1.00 57.25 310 GLU A O 1
ATOM 2458 N N . SER A 1 311 ? -106.164 -8.720 158.597 1.00 57.56 311 SER A N 1
ATOM 2459 C CA . SER A 1 311 ? -104.937 -9.530 158.663 1.00 57.56 311 SER A CA 1
ATOM 2460 C C . SER A 1 311 ? -104.339 -9.841 157.285 1.00 57.56 311 SER A C 1
ATOM 2462 O O . SER A 1 311 ? -103.120 -9.945 157.157 1.00 57.56 311 SER A O 1
ATOM 2464 N N . LEU A 1 312 ? -105.160 -9.934 156.232 1.00 60.31 312 LEU A N 1
ATOM 2465 C CA . LEU A 1 312 ? -104.693 -10.199 154.867 1.00 60.31 312 LEU A CA 1
ATOM 2466 C C . LEU A 1 312 ? -103.971 -8.990 154.264 1.00 60.31 312 LEU A C 1
ATOM 2468 O O . LEU A 1 312 ? -102.965 -9.171 153.579 1.00 60.31 312 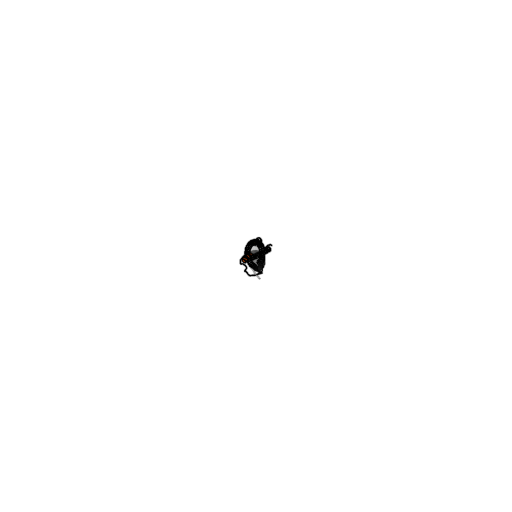LEU A O 1
ATOM 2472 N N . PHE A 1 313 ? -104.422 -7.765 154.550 1.00 63.38 313 PHE A N 1
ATOM 2473 C CA . PHE A 1 313 ? -103.775 -6.551 154.039 1.00 63.38 313 PHE A CA 1
ATOM 2474 C C . PHE A 1 313 ? -102.371 -6.348 154.621 1.00 63.38 313 PHE A C 1
ATOM 2476 O O . PHE A 1 313 ? -101.454 -5.985 153.879 1.00 63.38 313 PHE A O 1
ATOM 2483 N N . TYR A 1 314 ? -102.155 -6.668 155.903 1.00 61.12 314 TYR A N 1
ATOM 2484 C CA . TYR A 1 314 ? -100.808 -6.668 156.489 1.00 61.12 314 TYR A CA 1
ATOM 2485 C C . TYR A 1 314 ? -99.894 -7.704 155.815 1.00 61.12 314 TYR A C 1
ATOM 2487 O O . TYR A 1 314 ? -98.740 -7.403 155.512 1.00 61.12 314 TYR A O 1
ATOM 2495 N N . ARG A 1 315 ? -100.419 -8.893 155.489 1.00 64.38 315 ARG A N 1
ATOM 2496 C CA . ARG A 1 315 ? -99.667 -9.964 154.807 1.00 64.38 315 ARG A CA 1
ATOM 2497 C C . ARG A 1 315 ? -99.343 -9.631 153.347 1.00 64.38 315 ARG A C 1
ATOM 2499 O O . ARG A 1 315 ? -98.235 -9.906 152.885 1.00 64.38 315 ARG A O 1
ATOM 2506 N N . LEU A 1 316 ? -100.274 -9.008 152.624 1.00 65.88 316 LEU A N 1
ATOM 2507 C CA . LEU A 1 316 ? -100.074 -8.577 151.236 1.00 65.88 316 LEU A CA 1
ATOM 2508 C C . LEU A 1 316 ? -99.048 -7.438 151.153 1.00 65.88 316 LEU A C 1
ATOM 2510 O O . LEU A 1 316 ? -98.189 -7.426 150.276 1.00 65.88 316 LEU A O 1
ATOM 2514 N N . THR A 1 317 ? -99.092 -6.509 152.110 1.00 70.38 317 THR A N 1
ATOM 2515 C CA . THR A 1 317 ? -98.138 -5.394 152.177 1.00 70.38 317 THR A CA 1
ATOM 2516 C C . THR A 1 317 ? -96.730 -5.884 152.523 1.00 70.38 317 THR A C 1
ATOM 2518 O O . THR A 1 317 ? -95.762 -5.349 151.991 1.00 70.38 317 THR A O 1
ATOM 2521 N N . LEU A 1 318 ? -96.593 -6.941 153.339 1.00 66.31 318 LEU A N 1
ATOM 2522 C CA . LEU A 1 318 ? -95.288 -7.529 153.670 1.00 66.31 318 LEU A CA 1
ATOM 2523 C C . LEU A 1 318 ? -94.682 -8.347 152.512 1.00 66.31 318 LEU A C 1
ATOM 2525 O O . LEU A 1 318 ? -93.467 -8.361 152.333 1.00 66.31 318 LEU A O 1
ATOM 2529 N N . THR A 1 319 ? -95.520 -9.029 151.723 1.00 70.75 319 THR A N 1
ATOM 2530 C CA . THR A 1 319 ? -95.089 -9.889 150.599 1.00 70.75 319 THR A CA 1
ATOM 2531 C C . THR A 1 319 ? -94.882 -9.114 149.290 1.00 70.75 319 THR A C 1
ATOM 2533 O O . THR A 1 319 ? -94.064 -9.513 148.457 1.00 70.75 319 THR A O 1
ATOM 2536 N N . SER A 1 320 ? -95.567 -7.978 149.117 1.00 72.12 320 SER A N 1
ATOM 2537 C CA . SER A 1 320 ? -95.519 -7.131 147.915 1.00 72.12 320 SER A CA 1
ATOM 2538 C C . SER A 1 320 ? -94.107 -6.643 147.529 1.00 72.12 320 SER A C 1
ATOM 2540 O O . SER A 1 320 ? -93.729 -6.826 146.366 1.00 72.12 320 SER A O 1
ATOM 2542 N N . PRO A 1 321 ? -93.262 -6.122 148.449 1.00 79.50 321 PRO A N 1
ATOM 2543 C CA . PRO A 1 321 ? -91.901 -5.702 148.106 1.00 79.50 321 PRO A CA 1
ATOM 2544 C C . PRO A 1 321 ? -91.047 -6.836 147.533 1.00 79.50 321 PRO A C 1
ATOM 2546 O O . PRO A 1 321 ? -90.249 -6.617 146.624 1.00 79.50 321 PRO A O 1
ATOM 2549 N N . LEU A 1 322 ? -91.238 -8.062 148.025 1.00 79.00 322 LEU A N 1
ATOM 2550 C CA . LEU A 1 322 ? -90.484 -9.221 147.560 1.00 79.00 322 LEU A CA 1
ATOM 2551 C C . LEU A 1 322 ? -90.945 -9.684 146.174 1.00 79.00 322 LEU A C 1
ATOM 2553 O O . LEU A 1 322 ? -90.113 -9.950 145.308 1.00 79.00 322 LEU A O 1
ATOM 2557 N N . LEU A 1 323 ? -92.258 -9.723 145.932 1.00 78.88 323 LEU A N 1
ATOM 2558 C CA . LEU A 1 323 ? -92.817 -10.023 144.609 1.00 78.88 323 LEU A CA 1
ATOM 2559 C C . LEU A 1 323 ? -92.380 -8.992 143.560 1.00 78.88 323 LEU A C 1
ATOM 2561 O O . LEU A 1 323 ? -92.045 -9.359 142.427 1.00 78.88 323 LEU A O 1
ATOM 2565 N N . PHE A 1 324 ? -92.322 -7.713 143.941 1.00 84.88 324 PHE A N 1
ATOM 2566 C CA . PHE A 1 324 ? -91.774 -6.663 143.090 1.00 84.88 324 PHE A CA 1
ATOM 2567 C C . PHE A 1 324 ? -90.289 -6.896 142.794 1.00 84.88 324 PHE A C 1
ATOM 2569 O O . PHE A 1 324 ? -89.898 -6.850 141.630 1.00 84.88 324 PHE A O 1
ATOM 2576 N N . LEU A 1 325 ? -89.471 -7.211 143.806 1.00 83.88 325 LEU A N 1
ATOM 2577 C CA . LEU A 1 325 ? -88.045 -7.502 143.618 1.00 83.88 325 LEU A CA 1
ATOM 2578 C C . LEU A 1 325 ? -87.809 -8.691 142.681 1.00 83.88 325 LEU A C 1
ATOM 2580 O O . LEU A 1 325 ? -86.966 -8.595 141.794 1.00 83.88 325 LEU A O 1
ATOM 2584 N N . ILE A 1 326 ? -88.575 -9.774 142.824 1.00 82.25 326 ILE A N 1
ATOM 2585 C CA . ILE A 1 326 ? -88.503 -10.954 141.948 1.00 82.25 326 ILE A CA 1
ATOM 2586 C C . ILE A 1 326 ? -88.844 -10.566 140.503 1.00 82.25 326 ILE A C 1
ATOM 2588 O O . ILE A 1 326 ? -88.077 -10.844 139.581 1.00 82.25 326 ILE A O 1
ATOM 2592 N N . THR A 1 327 ? -89.969 -9.876 140.300 1.00 82.25 327 THR A N 1
ATOM 2593 C CA . THR A 1 327 ? -90.429 -9.465 138.963 1.00 82.25 327 THR A CA 1
ATOM 2594 C C . THR A 1 327 ? -89.448 -8.485 138.310 1.00 82.25 327 THR A C 1
ATOM 2596 O O . THR A 1 327 ? -89.134 -8.590 137.121 1.00 82.25 327 THR A O 1
ATOM 2599 N N . PHE A 1 328 ? -88.913 -7.549 139.094 1.00 86.44 328 PHE A N 1
ATOM 2600 C CA . PHE A 1 328 ? -87.904 -6.594 138.652 1.00 86.44 328 PHE A CA 1
ATOM 2601 C C . PHE A 1 328 ? -86.582 -7.287 138.298 1.00 86.44 328 PHE A C 1
ATOM 2603 O O . PHE A 1 328 ? -86.001 -6.982 137.255 1.00 86.44 328 PHE A O 1
ATOM 2610 N N . ALA A 1 329 ? -86.140 -8.256 139.105 1.00 83.25 329 ALA A N 1
ATOM 2611 C CA . ALA A 1 329 ? -84.926 -9.027 138.860 1.00 83.25 329 ALA A CA 1
ATOM 2612 C C . ALA A 1 329 ? -85.020 -9.863 137.574 1.00 83.25 329 ALA A C 1
ATOM 2614 O O . ALA A 1 329 ? -84.081 -9.836 136.783 1.00 83.25 329 ALA A O 1
ATOM 2615 N N . ILE A 1 330 ? -86.159 -10.514 137.292 1.00 82.00 330 ILE A N 1
ATOM 2616 C CA . ILE A 1 330 ? -86.378 -11.233 136.017 1.00 82.00 330 ILE A CA 1
ATOM 2617 C C . ILE A 1 330 ? -86.248 -10.279 134.830 1.00 82.00 330 ILE A C 1
ATOM 2619 O O . ILE A 1 330 ? -85.559 -10.568 133.849 1.00 82.00 330 ILE A O 1
ATOM 2623 N N . ARG A 1 331 ? -86.911 -9.120 134.907 1.00 83.94 331 ARG A N 1
ATOM 2624 C CA . ARG A 1 331 ? -86.897 -8.150 133.810 1.00 83.94 331 ARG A CA 1
ATOM 2625 C C . ARG A 1 331 ? -85.497 -7.583 133.581 1.00 83.94 331 ARG A C 1
ATOM 2627 O O . ARG A 1 331 ? -85.091 -7.389 132.435 1.00 83.94 331 ARG A O 1
ATOM 2634 N N . ARG A 1 332 ? -84.749 -7.333 134.660 1.00 84.81 332 ARG A N 1
ATOM 2635 C CA . ARG A 1 332 ? -83.357 -6.876 134.585 1.00 84.81 332 ARG A CA 1
ATOM 2636 C C . ARG A 1 332 ? -82.421 -7.955 134.054 1.00 84.81 332 ARG A C 1
ATOM 2638 O O . ARG A 1 332 ? -81.617 -7.637 133.186 1.00 84.81 332 ARG A O 1
ATOM 2645 N N . TYR A 1 333 ? -82.595 -9.208 134.466 1.00 86.31 333 TYR A N 1
ATOM 2646 C CA . TYR A 1 333 ? -81.864 -10.349 133.917 1.00 86.31 333 TYR A CA 1
ATOM 2647 C C . TYR A 1 333 ? -82.032 -10.460 132.396 1.00 86.31 333 TYR A C 1
ATOM 2649 O O . TYR A 1 333 ? -81.042 -10.500 131.667 1.00 86.31 333 TYR A O 1
ATOM 2657 N N . GLY A 1 334 ? -83.277 -10.428 131.905 1.00 82.50 334 GLY A N 1
ATOM 2658 C CA . GLY A 1 334 ? -83.557 -10.524 130.469 1.00 82.50 334 GLY A CA 1
ATOM 2659 C C . GLY A 1 334 ? -82.920 -9.393 129.656 1.00 82.50 334 GLY A C 1
ATOM 2660 O O . GLY A 1 334 ? -82.327 -9.640 128.609 1.00 82.50 334 GLY A O 1
ATOM 2661 N N . SER A 1 335 ? -82.976 -8.157 130.160 1.00 84.81 335 SER A N 1
ATOM 2662 C CA . SER A 1 335 ? -82.371 -7.006 129.480 1.00 84.81 335 SER A CA 1
ATOM 2663 C C . SER A 1 335 ? -80.839 -7.038 129.485 1.00 84.81 335 SER A C 1
ATOM 2665 O O . SER A 1 335 ? -80.228 -6.657 128.491 1.00 84.81 335 SER A O 1
ATOM 2667 N N . GLU A 1 336 ? -80.213 -7.448 130.589 1.00 86.00 336 GLU A N 1
ATOM 2668 C CA . GLU A 1 336 ? -78.748 -7.544 130.697 1.00 86.00 336 GLU A CA 1
ATOM 2669 C C . GLU A 1 336 ? -78.196 -8.649 129.785 1.00 86.00 336 GLU A C 1
ATOM 2671 O O . GLU A 1 336 ? -77.164 -8.466 129.141 1.00 86.00 336 GLU A O 1
ATOM 2676 N N . ARG A 1 337 ? -78.921 -9.765 129.654 1.00 83.19 337 ARG A N 1
ATOM 2677 C CA . ARG A 1 337 ? -78.546 -10.891 128.788 1.00 83.19 337 ARG A CA 1
ATOM 2678 C C . ARG A 1 337 ? -78.666 -10.571 127.293 1.00 83.19 337 ARG A C 1
ATOM 2680 O O . ARG A 1 337 ? -77.755 -10.889 126.538 1.00 83.19 337 ARG A O 1
ATOM 2687 N N . ASP A 1 338 ? -79.725 -9.879 126.870 1.00 86.69 338 ASP A N 1
ATOM 2688 C CA . ASP A 1 338 ? -79.859 -9.406 125.479 1.00 86.69 338 ASP A CA 1
ATOM 2689 C C . ASP A 1 338 ? -78.744 -8.407 125.104 1.00 86.69 338 ASP A C 1
ATOM 2691 O O . ASP A 1 338 ? -78.193 -8.442 124.000 1.00 86.69 338 ASP A O 1
ATOM 2695 N N . LEU A 1 339 ? -78.349 -7.536 126.041 1.00 85.44 339 LEU A N 1
ATOM 2696 C CA . LEU A 1 339 ? -77.217 -6.635 125.831 1.00 85.44 339 LEU A CA 1
ATOM 2697 C C . LEU A 1 339 ? -75.890 -7.399 125.737 1.00 85.44 339 LEU A C 1
ATOM 2699 O O . LEU A 1 339 ? -75.096 -7.102 124.844 1.00 85.44 339 LEU A O 1
ATOM 2703 N N . GLU A 1 340 ? -75.645 -8.378 126.610 1.00 87.56 340 GLU A N 1
ATOM 2704 C CA . GLU A 1 340 ? -74.462 -9.244 126.535 1.00 87.56 340 GLU A CA 1
ATOM 2705 C C . GLU A 1 340 ? -74.332 -9.891 125.150 1.00 87.56 340 GLU A C 1
ATOM 2707 O O . GLU A 1 340 ? -73.280 -9.767 124.519 1.00 87.56 340 GLU A O 1
ATOM 2712 N N . GLU A 1 341 ? -75.394 -10.530 124.654 1.00 83.81 341 GLU A N 1
ATOM 2713 C CA . GLU A 1 341 ? -75.383 -11.226 123.363 1.00 83.81 341 GLU A CA 1
ATOM 2714 C C . GLU A 1 341 ? -75.068 -10.266 122.206 1.00 83.81 341 GLU A C 1
ATOM 2716 O O . GLU A 1 341 ? -74.219 -10.560 121.360 1.00 83.81 341 GLU A O 1
ATOM 2721 N N . LYS A 1 342 ? -75.654 -9.062 122.212 1.00 86.75 342 LYS A N 1
ATOM 2722 C CA . LYS A 1 342 ? -75.373 -8.024 121.205 1.00 86.75 342 LYS A CA 1
ATOM 2723 C C . LYS A 1 342 ? -73.927 -7.535 121.248 1.00 86.75 342 LYS A C 1
ATOM 2725 O O . LYS A 1 342 ? -73.321 -7.339 120.194 1.00 86.75 342 LYS A O 1
ATOM 2730 N N . TYR A 1 343 ? -73.365 -7.310 122.435 1.00 85.12 343 TYR A N 1
ATOM 2731 C CA . TYR A 1 343 ? -71.972 -6.871 122.565 1.00 85.12 343 TYR A CA 1
ATOM 2732 C C . TYR A 1 343 ? -70.980 -7.995 122.249 1.00 85.12 343 TYR A C 1
ATOM 2734 O O . TYR A 1 343 ? -69.961 -7.726 121.617 1.00 85.12 343 TYR A O 1
ATOM 2742 N N . SER A 1 344 ? -71.299 -9.245 122.593 1.00 81.25 344 SER A N 1
ATOM 2743 C CA . SER A 1 344 ? -70.506 -10.414 122.205 1.00 81.25 344 SER A CA 1
ATOM 2744 C C . SER A 1 344 ? -70.488 -10.588 120.688 1.00 81.25 344 SER A C 1
ATOM 2746 O O . SER A 1 344 ? -69.422 -10.775 120.112 1.00 81.25 344 SER A O 1
ATOM 2748 N N . PHE A 1 345 ? -71.637 -10.444 120.021 1.00 83.75 345 PHE A N 1
ATOM 2749 C CA . PHE A 1 345 ? -71.707 -10.487 118.561 1.00 83.75 345 PHE A CA 1
ATOM 2750 C C . PHE A 1 345 ? -70.866 -9.376 117.919 1.00 83.75 345 PHE A C 1
ATOM 2752 O O . PHE A 1 345 ? -70.073 -9.638 117.017 1.00 83.75 345 PHE A O 1
ATOM 2759 N N . LYS A 1 346 ? -70.968 -8.138 118.423 1.00 83.81 346 LYS A N 1
ATOM 2760 C CA . LYS A 1 346 ? -70.144 -7.014 117.946 1.00 83.81 346 LYS A CA 1
ATOM 2761 C C . LYS A 1 346 ? -68.647 -7.253 118.152 1.00 83.81 346 LYS A C 1
ATOM 2763 O O . LYS A 1 346 ? -67.866 -6.912 117.269 1.00 83.81 346 LYS A O 1
ATOM 2768 N N . ALA A 1 347 ? -68.250 -7.852 119.275 1.00 80.31 347 ALA A N 1
ATOM 2769 C CA . ALA A 1 347 ? -66.859 -8.213 119.534 1.00 80.31 347 ALA A CA 1
ATOM 2770 C C . ALA A 1 347 ? -66.355 -9.260 118.529 1.00 80.31 347 ALA A C 1
ATOM 2772 O O . ALA A 1 347 ? -65.313 -9.055 117.910 1.00 80.31 347 ALA A O 1
ATOM 2773 N N . THR A 1 348 ? -67.126 -10.326 118.293 1.00 79.56 348 THR A N 1
ATOM 2774 C CA . THR A 1 348 ? -66.771 -11.366 117.316 1.00 79.56 348 THR A CA 1
ATOM 2775 C C . THR A 1 348 ? -66.669 -10.805 115.898 1.00 79.56 348 THR A C 1
ATOM 2777 O O . THR A 1 348 ? -65.722 -11.117 115.183 1.00 79.56 348 THR A O 1
ATOM 2780 N N . VAL A 1 349 ? -67.596 -9.936 115.485 1.00 79.06 349 VAL A N 1
ATOM 2781 C CA . VAL A 1 349 ? -67.540 -9.296 114.160 1.00 79.06 349 VAL A CA 1
ATOM 2782 C C . VAL A 1 349 ? -66.306 -8.398 114.029 1.00 79.06 349 VAL A C 1
ATOM 2784 O O . VAL A 1 349 ? -65.609 -8.476 113.017 1.00 79.06 349 VAL A O 1
ATOM 2787 N N . ALA A 1 350 ? -65.994 -7.593 115.048 1.00 77.62 350 ALA A N 1
ATOM 2788 C CA . ALA A 1 350 ? -64.796 -6.753 115.049 1.00 77.62 350 ALA A CA 1
ATOM 2789 C C . ALA A 1 350 ? -63.504 -7.589 114.970 1.00 77.62 350 ALA A C 1
ATOM 2791 O O . ALA A 1 350 ? -62.575 -7.235 114.246 1.00 77.62 350 ALA A O 1
ATOM 2792 N N . GLU A 1 351 ? -63.457 -8.734 115.654 1.00 74.56 351 GLU A N 1
ATOM 2793 C CA . GLU A 1 351 ? -62.316 -9.651 115.615 1.00 74.56 351 GLU A CA 1
ATOM 2794 C C . GLU A 1 351 ? -62.147 -10.336 114.248 1.00 74.56 351 GLU A C 1
ATOM 2796 O O . GLU A 1 351 ? -61.029 -10.444 113.739 1.00 74.56 351 GLU A O 1
ATOM 2801 N N . VAL A 1 352 ? -63.247 -10.733 113.599 1.00 77.50 352 VAL A N 1
ATOM 2802 C CA . VAL A 1 352 ? -63.212 -11.278 112.231 1.00 77.50 352 VAL A CA 1
ATOM 2803 C C . VAL A 1 352 ? -62.729 -10.226 111.232 1.00 77.50 352 VAL A C 1
ATOM 2805 O O . VAL A 1 352 ? -61.889 -10.531 110.383 1.00 77.50 352 VAL A O 1
ATOM 2808 N N . MET A 1 353 ? -63.211 -8.984 111.344 1.00 74.94 353 MET A N 1
ATOM 2809 C CA . MET A 1 353 ? -62.757 -7.880 110.493 1.00 74.94 353 MET A CA 1
ATOM 2810 C C . MET A 1 353 ? -61.259 -7.606 110.667 1.00 74.94 353 MET A C 1
ATOM 2812 O O . MET A 1 353 ? -60.564 -7.449 109.664 1.00 74.94 353 MET A O 1
ATOM 2816 N N . ARG A 1 354 ? -60.742 -7.640 111.905 1.00 71.81 354 ARG A N 1
ATOM 2817 C CA . ARG A 1 354 ? -59.303 -7.520 112.187 1.00 71.81 354 ARG A CA 1
ATOM 2818 C C . ARG A 1 354 ? -58.494 -8.612 111.497 1.00 71.81 354 ARG A C 1
ATOM 2820 O O . ARG A 1 354 ? -57.559 -8.312 110.765 1.00 71.81 354 ARG A O 1
ATOM 2827 N N . ASN A 1 355 ? -58.885 -9.872 111.673 1.00 72.38 355 ASN A N 1
ATOM 2828 C CA . ASN A 1 355 ? -58.169 -10.993 111.063 1.00 72.38 355 ASN A CA 1
ATOM 2829 C C . ASN A 1 355 ? -58.174 -10.906 109.528 1.00 72.38 355 ASN A C 1
ATOM 2831 O O . ASN A 1 355 ? -57.191 -11.268 108.880 1.00 72.38 355 ASN A O 1
ATOM 2835 N N . HIS A 1 356 ? -59.262 -10.407 108.935 1.00 75.62 356 HIS A N 1
ATOM 2836 C CA . HIS A 1 356 ? -59.331 -10.198 107.493 1.00 75.62 356 HIS A CA 1
ATOM 2837 C C . HIS A 1 356 ? -58.444 -9.034 107.027 1.00 75.62 356 HIS A C 1
ATOM 2839 O O . HIS A 1 356 ? -57.738 -9.176 106.028 1.00 75.62 356 HIS A O 1
ATOM 2845 N N . ALA A 1 357 ? -58.425 -7.916 107.758 1.00 70.00 357 ALA A N 1
ATOM 2846 C CA . ALA A 1 357 ? -57.553 -6.779 107.470 1.00 70.00 357 ALA A CA 1
ATOM 2847 C C . ALA A 1 357 ? -56.066 -7.169 107.560 1.00 70.00 357 ALA A C 1
ATOM 2849 O O . ALA A 1 357 ? -55.319 -6.955 106.603 1.00 70.00 357 ALA A O 1
ATOM 2850 N N . ASP A 1 358 ? -55.665 -7.848 108.638 1.00 69.62 358 ASP A N 1
ATOM 2851 C CA . ASP A 1 358 ? -54.297 -8.343 108.833 1.00 69.62 358 ASP A CA 1
ATOM 2852 C C . ASP A 1 358 ? -53.883 -9.302 107.708 1.00 69.62 358 ASP A C 1
ATOM 2854 O O . ASP A 1 358 ? -52.785 -9.198 107.153 1.00 69.62 358 ASP A O 1
ATOM 2858 N N . PHE A 1 359 ? -54.778 -10.211 107.305 1.00 74.62 359 PHE A N 1
ATOM 2859 C CA . PHE A 1 359 ? -54.523 -11.125 106.194 1.00 74.62 359 PHE A CA 1
ATOM 2860 C C . PHE A 1 359 ? -54.300 -10.384 104.869 1.00 74.62 359 PHE A C 1
ATOM 2862 O O . PHE A 1 359 ? -53.378 -10.722 104.118 1.00 74.62 359 PHE A O 1
ATOM 2869 N N . LEU A 1 360 ? -55.115 -9.369 104.571 1.00 70.75 360 LEU A N 1
ATOM 2870 C CA . LEU A 1 360 ? -54.974 -8.573 103.352 1.00 70.75 360 LEU A CA 1
ATOM 2871 C C . LEU A 1 360 ? -53.664 -7.779 103.352 1.00 70.75 360 LEU A C 1
ATOM 2873 O O . LEU A 1 360 ? -52.916 -7.856 102.374 1.00 70.75 360 LEU A O 1
ATOM 2877 N N . ILE A 1 361 ? -53.330 -7.105 104.455 1.00 68.38 361 ILE A N 1
ATOM 2878 C CA . ILE A 1 361 ? -52.077 -6.347 104.598 1.00 68.38 361 ILE A CA 1
ATOM 2879 C C . ILE A 1 361 ? -50.864 -7.277 104.443 1.00 68.38 361 ILE A C 1
ATOM 2881 O O . ILE A 1 361 ? -49.935 -6.989 103.681 1.00 68.38 361 ILE A O 1
ATOM 2885 N N . GLN A 1 362 ? -50.879 -8.445 105.089 1.00 71.75 362 GLN A N 1
ATOM 2886 C CA . GLN A 1 362 ? -49.770 -9.398 105.039 1.00 71.75 362 GLN A CA 1
ATOM 2887 C C . GLN A 1 362 ? -49.599 -10.018 103.641 1.00 71.75 362 GLN A C 1
ATOM 2889 O O . GLN A 1 362 ? -48.473 -10.176 103.153 1.00 71.75 362 GLN A O 1
ATOM 2894 N N . LYS A 1 363 ? -50.705 -10.317 102.949 1.00 69.88 363 LYS A N 1
ATOM 2895 C CA . LYS A 1 363 ? -50.684 -10.828 101.572 1.00 69.88 363 LYS A CA 1
ATOM 2896 C C . LYS A 1 363 ? -50.159 -9.784 100.587 1.00 69.88 363 LYS A C 1
ATOM 2898 O O . LYS A 1 363 ? -49.395 -10.140 99.690 1.00 69.88 363 LYS A O 1
ATOM 2903 N N . ILE A 1 364 ? -50.507 -8.510 100.776 1.00 63.59 364 ILE A N 1
ATOM 2904 C CA . ILE A 1 364 ? -49.964 -7.394 99.990 1.00 63.59 364 ILE A CA 1
ATOM 2905 C C . ILE A 1 364 ? -48.455 -7.261 100.244 1.00 63.59 364 ILE A C 1
ATOM 2907 O O . ILE A 1 364 ? -47.673 -7.285 99.294 1.00 63.59 364 ILE A O 1
ATOM 2911 N N . LYS A 1 365 ? -48.006 -7.237 101.506 1.00 62.00 365 LYS A N 1
ATOM 2912 C CA . LYS A 1 365 ? -46.576 -7.139 101.854 1.00 62.00 365 LYS A CA 1
ATOM 2913 C C . LYS A 1 365 ? -45.740 -8.273 101.249 1.00 62.00 365 LYS A C 1
ATOM 2915 O O . LYS A 1 365 ? -44.650 -8.028 100.747 1.00 62.00 365 LYS A O 1
ATOM 2920 N N . LYS A 1 366 ? -46.261 -9.503 101.224 1.00 65.00 366 LYS A N 1
ATOM 2921 C CA . LYS A 1 366 ? -45.564 -10.663 100.640 1.00 65.00 366 LYS A CA 1
ATOM 2922 C C . LYS A 1 366 ? -45.452 -10.605 99.112 1.00 65.00 366 LYS A C 1
ATOM 2924 O O . LYS A 1 366 ? -44.528 -11.187 98.553 1.00 65.00 366 LYS A O 1
ATOM 2929 N N . ARG A 1 367 ? -46.392 -9.940 98.433 1.00 55.62 367 ARG A N 1
ATOM 2930 C CA . ARG A 1 367 ? -46.419 -9.851 96.965 1.00 55.62 367 ARG A CA 1
ATOM 2931 C C . ARG A 1 367 ? -45.579 -8.696 96.414 1.00 55.62 367 ARG A C 1
ATOM 2933 O O . ARG A 1 367 ? -45.142 -8.792 95.277 1.00 55.62 367 ARG A O 1
ATOM 2940 N N . PHE A 1 368 ? -45.351 -7.654 97.217 1.00 55.28 368 PHE A N 1
ATOM 2941 C CA . PHE A 1 368 ? -44.636 -6.435 96.812 1.00 55.28 368 PHE A CA 1
ATOM 2942 C C . PHE A 1 368 ? -43.331 -6.170 97.589 1.00 55.28 368 PHE A C 1
ATOM 2944 O O . PHE A 1 368 ? -42.642 -5.205 97.295 1.00 55.28 368 PHE A O 1
ATOM 2951 N N . GLY A 1 369 ? -42.986 -6.994 98.585 1.00 47.91 369 GLY A N 1
ATOM 2952 C CA . GLY A 1 369 ? -41.753 -6.892 99.380 1.00 47.91 369 GLY A CA 1
ATOM 2953 C C . GLY A 1 369 ? -40.616 -7.798 98.896 1.00 47.91 369 GLY A C 1
ATOM 2954 O O . GLY A 1 369 ? -40.029 -8.509 99.712 1.00 47.91 369 GLY A O 1
ATOM 2955 N N . ARG A 1 370 ? -40.343 -7.810 97.588 1.00 41.34 370 ARG A N 1
ATOM 2956 C CA . ARG A 1 370 ? -39.084 -8.292 97.004 1.00 41.34 370 ARG A CA 1
ATOM 2957 C C . ARG A 1 370 ? -38.500 -7.217 96.116 1.00 41.34 370 ARG A C 1
ATOM 2959 O O . ARG A 1 370 ? -39.299 -6.645 95.345 1.00 41.34 370 ARG A O 1
#

Secondary structure (DSSP, 8-state):
-------------HHHHHHHHHHHHHHHHHHHHHHHHHHHHHHHHHHHHHHHHHHHHHHHHHHHHHHHHHHHHHHHHHHHHHHHHHHHHHHHHHHHHHHHHHHHHHHHHHHHHHHHHHHHHHHHHHHHHHHHHHHHHHHHHHHHHHHHHHHHHHHHHHHHHHHHHHHHHHHHHHT-TTTSHHHHHHHHHHHHHHHHHHHHHHHHHHHHHHHHHHHHHHHHHHHHHHHHHHHHHHHHHHHHHHHHHHHHHHHHHSSHHHHHHHHHHHHHHHHHHHHHHHHHHHHHHHHHHHHHT-TTSSS-SS---PPPTHHHHHHHHHHHHHHHHHHHHHHHHHHHHHHHHHHHHHHHHHHHHHHHHHHHHHHHHHHH--

Sequence (370 aa):
MSEDNNNQIPDFSPEELRNIKSQYNKAKDILEKISALQVKFEATQATLVPKQNEIEKISNDARERLGTIENAKNDSATFVAEIKSNLEKAQSSITQIDEGLRKFENTKGKIEGREGEIESLVKTANNLRTDIETAKTTATQQLGKINELLGQVQEKITQIQNAYNEFVAVNAKITDQNTGLGAVLAQVQDLQKKATAVATEIQSFRDQSQKYLSEIEGNKKKSEQLRDDIQKNLDIATEKRSEVEKIADLITDTGFANSFQNRAKLLRINSYIWLAIFSFGIVALSILLYFVFDVKEILLHNGGEIPKWESLFYRLTLTSPLLFLITFAIRRYGSERDLEEKYSFKATVAEVMRNHADFLIQKIKKRFGR

Radius of gyration: 129.98 Å; chains: 1; bounding box: 229×61×357 Å

Foldseek 3Di:
DDYDDDDDDDPDDPVNVVVVVVVVVVVVVVVVVVVVVVVVVVVVVVVVVVVVVVVVVVVVVVVVVVVVVVVVVVVVVVVVVVVVVVVVVVVVVVVVVVVVVVVVVVVVVVVVVVVVVVVVVVVVVVVVVVVVVVVVVVVVVVVVVVVVVVVVVVVVVVVVVVVVVVVVVVVCQQPPPCRHPVNVVVVVVVVVVVVVVVVVVVVVVVVVVVVVVVVVVVVVVVVVVVVVVVVVVVVVVVVVVVVLVVVLCCLVVVCLLVVLLVLLVVLVVVLVVLVVQLVVLVVVLVVLCCVLPVPPVVDDPDDDDDPDPVSVVVSCVVNVVSVVSNVVSVVSSVVSNVSSVVSNVSSVVSVVVSVVSVVVVVVVCVVPVD

pLDDT: mean 83.58, std 15.99, range [36.84, 98.38]